Protein AF-A0A813IGF1-F1 (afdb_monomer)

Secondary structure (DSSP, 8-state):
--------------------PPPHHHHHHHHH-SSSS----HHHHHHHHHHHHHHHHHTT--HHHHHHHHHHHHSTTTT---HHHHHHHHHHHHHTT--HHHHHHHHHHHHS-HHHH------HHHHHHHHHHHHHTT--HHHHHHHHHHHHSTT----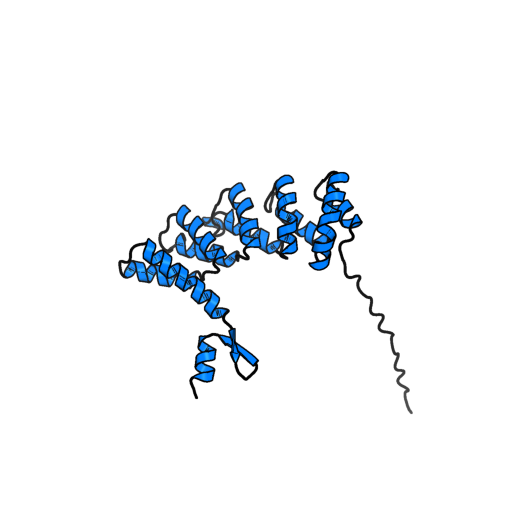-HHHHHHHHHHHHHTT--HHHHHHHHHHHHHTT--HHHHHHHHHHHHHHHHHHTT-EEE-TTS-EEEHHHHHHHHH--

Organism: Polarella glacialis (NCBI:txid89957)

Radius of gyration: 24.99 Å; Cα contacts (8 Å, |Δi|>4): 302; chains: 1; bounding box: 53×78×65 Å

Nearest PDB structures (foldseek):
  8flt-assembly1_R  TM=1.980E-01  e=3.905E+00  Homo sapiens
  8fls-assembly1_R  TM=1.661E-01  e=2.541E+00  Homo sapiens
  9jr2-assembly1_R  TM=1.705E-01  e=6.002E+00  Homo sapiens

Sequence (237 aa):
MARIVRLFLAPFLFCFSAWGFVQPRELEDWLASSDRGLAMSREEARSVASVQWSTLTQCGITIQTLQALKDVMYDHTGMDLGMSDLRQKLFPVAEQHISPGKLTQLYQALSSSYTFSGGLGLAKAEAQSMTTDLALRRAEPDQLKALYQVMYGWNGLGFTQKDAQQTSIEQAVAGSNATQFYITYSAAVAAGAPSQYALTQSSIAAVKANLGGLERRYAKNAQPYTSTEFKQYYGDQ

pLDDT: mean 87.68, std 16.64, range [34.66, 98.31]

Structure (mmCIF, N/CA/C/O backbone):
data_AF-A0A813IGF1-F1
#
_entry.id   AF-A0A813IGF1-F1
#
loop_
_atom_site.group_PDB
_atom_site.id
_atom_site.type_symbol
_atom_site.label_atom_id
_atom_site.label_alt_id
_atom_site.label_comp_id
_atom_site.label_asym_id
_atom_site.label_entity_id
_atom_site.label_seq_id
_atom_site.pdbx_PDB_ins_code
_atom_site.Cartn_x
_atom_site.Cartn_y
_atom_site.Cartn_z
_atom_site.occupancy
_atom_site.B_iso_or_equiv
_atom_site.auth_seq_id
_atom_site.auth_comp_id
_atom_site.auth_asym_id
_atom_site.auth_atom_id
_atom_site.pdbx_PDB_model_num
ATOM 1 N N . MET A 1 1 ? 27.461 -67.269 -7.977 1.00 40.78 1 MET A N 1
ATOM 2 C CA . MET A 1 1 ? 28.305 -66.579 -8.979 1.00 40.78 1 MET A CA 1
ATOM 3 C C . MET A 1 1 ? 28.068 -65.084 -8.865 1.00 40.78 1 MET A C 1
ATOM 5 O O . MET A 1 1 ? 26.932 -64.646 -8.987 1.00 40.78 1 MET A O 1
ATOM 9 N N . ALA A 1 2 ? 29.121 -64.345 -8.522 1.00 36.44 2 ALA A N 1
ATOM 10 C CA . ALA A 1 2 ? 29.089 -62.935 -8.152 1.00 36.44 2 ALA A CA 1
ATOM 11 C C . ALA A 1 2 ? 28.663 -62.027 -9.319 1.00 36.44 2 ALA A C 1
ATOM 13 O O . ALA A 1 2 ? 29.218 -62.120 -10.412 1.00 36.44 2 ALA A O 1
ATOM 14 N N . ARG A 1 3 ? 27.703 -61.123 -9.076 1.00 36.12 3 ARG A N 1
ATOM 15 C CA . ARG A 1 3 ? 27.410 -59.995 -9.968 1.00 36.12 3 ARG A CA 1
ATOM 16 C C . ARG A 1 3 ? 28.076 -58.742 -9.411 1.00 36.12 3 ARG A C 1
ATOM 18 O O . ARG A 1 3 ? 27.738 -58.269 -8.333 1.00 36.12 3 ARG A O 1
ATOM 25 N N . ILE A 1 4 ? 29.042 -58.249 -10.175 1.00 37.69 4 ILE A N 1
ATOM 26 C CA . ILE A 1 4 ? 29.759 -56.991 -9.979 1.00 37.69 4 ILE A CA 1
ATOM 27 C C . ILE A 1 4 ? 28.763 -55.838 -10.153 1.00 37.69 4 ILE A C 1
ATOM 29 O O . ILE A 1 4 ? 28.234 -55.633 -11.245 1.00 37.69 4 ILE A O 1
ATOM 33 N N . VAL A 1 5 ? 28.509 -55.086 -9.083 1.00 38.41 5 VAL A N 1
ATOM 34 C CA . VAL A 1 5 ? 27.797 -53.805 -9.142 1.00 38.41 5 VAL A CA 1
ATOM 35 C C . VAL A 1 5 ? 28.812 -52.742 -9.559 1.00 38.41 5 VAL A C 1
ATOM 37 O O . VAL A 1 5 ? 29.713 -52.400 -8.798 1.00 38.41 5 VAL A O 1
ATOM 40 N N . ARG A 1 6 ? 28.700 -52.240 -10.793 1.00 40.28 6 ARG A N 1
ATOM 41 C CA . ARG A 1 6 ? 29.446 -51.060 -11.247 1.00 40.28 6 ARG A CA 1
ATOM 42 C C . ARG A 1 6 ? 28.766 -49.813 -10.680 1.00 40.28 6 ARG A C 1
ATOM 44 O O . ARG A 1 6 ? 27.720 -49.409 -11.179 1.00 40.28 6 ARG A O 1
ATOM 51 N N . LEU A 1 7 ? 29.364 -49.213 -9.651 1.00 39.16 7 LEU A N 1
ATOM 52 C CA . LEU A 1 7 ? 29.077 -47.833 -9.263 1.00 39.16 7 LEU A CA 1
ATOM 53 C C . LEU A 1 7 ? 29.546 -46.910 -10.395 1.00 39.16 7 LEU A C 1
ATOM 55 O O . LEU A 1 7 ? 30.742 -46.685 -10.570 1.00 39.16 7 LEU A O 1
ATOM 59 N N . PHE A 1 8 ? 28.603 -46.381 -11.168 1.00 38.97 8 PHE A N 1
ATOM 60 C CA . PHE A 1 8 ? 28.844 -45.196 -11.980 1.00 38.97 8 PHE A CA 1
ATOM 61 C C . PHE A 1 8 ? 28.794 -43.977 -11.054 1.00 38.97 8 PHE A C 1
ATOM 63 O O . PHE A 1 8 ? 27.718 -43.541 -10.649 1.00 38.97 8 PHE A O 1
ATOM 70 N N . LEU A 1 9 ? 29.965 -43.436 -10.708 1.00 36.22 9 LEU A N 1
ATOM 71 C CA . LEU A 1 9 ? 30.076 -42.053 -10.254 1.00 36.22 9 LEU A CA 1
ATOM 72 C C . LEU A 1 9 ? 29.730 -41.156 -11.449 1.00 36.22 9 LEU A C 1
ATOM 74 O O . LEU A 1 9 ? 30.557 -40.935 -12.333 1.00 36.22 9 LEU A O 1
ATOM 78 N N . ALA A 1 10 ? 28.493 -40.670 -11.496 1.00 39.53 10 ALA A N 1
ATOM 79 C CA . ALA A 1 10 ? 28.146 -39.538 -12.338 1.00 39.53 10 ALA A CA 1
ATOM 80 C C . ALA A 1 10 ? 28.808 -38.284 -11.739 1.00 39.53 10 ALA A C 1
ATOM 82 O O . ALA A 1 10 ? 28.642 -38.036 -10.540 1.00 39.53 10 ALA A O 1
ATOM 83 N N . PRO A 1 11 ? 29.553 -37.482 -12.518 1.00 45.19 11 PRO A N 1
ATOM 84 C CA . PRO A 1 11 ? 29.961 -36.175 -12.047 1.00 45.19 11 PRO A CA 1
ATOM 85 C C . PRO A 1 11 ? 28.690 -35.341 -11.888 1.00 45.19 11 PRO A C 1
ATOM 87 O O . PRO A 1 11 ? 27.974 -35.087 -12.857 1.00 45.19 11 PRO A O 1
ATOM 90 N N . PHE A 1 12 ? 28.404 -34.936 -10.650 1.00 39.94 12 PHE A N 1
ATOM 91 C CA . PHE A 1 12 ? 27.520 -33.816 -10.355 1.00 39.94 12 PHE A CA 1
ATOM 92 C C . PHE A 1 12 ? 28.128 -32.580 -11.030 1.00 39.94 12 PHE A C 1
ATOM 94 O O . PHE A 1 12 ? 28.901 -31.828 -10.441 1.00 39.94 12 PHE A O 1
ATOM 101 N N . LEU A 1 13 ? 27.805 -32.393 -12.309 1.00 39.22 13 LEU A N 1
ATOM 102 C CA . LEU A 1 13 ? 27.804 -31.088 -12.939 1.00 39.22 13 LEU A CA 1
ATOM 103 C C . LEU A 1 13 ? 26.743 -30.289 -12.187 1.00 39.22 13 LEU A C 1
ATOM 105 O O . LEU A 1 13 ? 25.563 -30.309 -12.525 1.00 39.22 13 LEU A O 1
ATOM 109 N N . PHE A 1 14 ? 27.173 -29.624 -11.116 1.00 35.88 14 PHE A N 1
ATOM 110 C CA . PHE A 1 14 ? 26.497 -28.435 -10.639 1.00 35.88 14 PHE A CA 1
ATOM 111 C C . PHE A 1 14 ? 26.479 -27.465 -11.821 1.00 35.88 14 PHE A C 1
ATOM 113 O O . PHE A 1 14 ? 27.434 -26.729 -12.066 1.00 35.88 14 PHE A O 1
ATOM 120 N N . CYS A 1 15 ? 25.392 -27.491 -12.588 1.00 34.66 15 CYS A N 1
ATOM 121 C CA . CYS A 1 15 ? 24.954 -26.315 -13.304 1.00 34.66 15 CYS A CA 1
ATOM 122 C C . CYS A 1 15 ? 24.762 -25.248 -12.229 1.00 34.66 15 CYS A C 1
ATOM 124 O O . CYS A 1 15 ? 23.737 -25.217 -11.550 1.00 34.66 15 CYS A O 1
ATOM 126 N N . PHE A 1 16 ? 25.774 -24.402 -12.041 1.00 37.16 16 PHE A N 1
ATOM 127 C CA . PHE A 1 16 ? 25.559 -23.055 -11.549 1.00 37.16 16 PHE A CA 1
ATOM 128 C C . PHE A 1 16 ? 24.542 -22.441 -12.509 1.00 37.16 16 PHE A C 1
ATOM 130 O O . PHE A 1 16 ? 24.894 -21.948 -13.579 1.00 37.16 16 PHE A O 1
ATOM 137 N N . SER A 1 17 ? 23.257 -22.554 -12.176 1.00 40.44 17 SER A N 1
ATOM 138 C CA . SER A 1 17 ? 22.237 -21.672 -12.712 1.00 40.44 17 SER A CA 1
ATOM 139 C C . SER A 1 17 ? 22.772 -20.269 -12.476 1.00 40.44 17 SER A C 1
ATOM 141 O O . SER A 1 17 ? 22.958 -19.889 -11.317 1.00 40.44 17 SER A O 1
ATOM 143 N N . ALA A 1 18 ? 23.117 -19.572 -13.559 1.00 44.25 18 ALA A N 1
ATOM 144 C CA . ALA A 1 18 ? 23.555 -18.192 -13.528 1.00 44.25 18 ALA A CA 1
ATOM 145 C C . ALA A 1 18 ? 22.640 -17.437 -12.563 1.00 44.25 18 ALA A C 1
ATOM 147 O O . ALA A 1 18 ? 21.434 -17.339 -12.794 1.00 44.25 18 ALA A O 1
ATOM 148 N N . TRP A 1 19 ? 23.188 -16.998 -11.432 1.00 49.88 19 TRP A N 1
ATOM 149 C CA . TRP A 1 19 ? 22.490 -16.060 -10.573 1.00 49.88 19 TRP A CA 1
ATOM 150 C C . TRP A 1 19 ? 22.214 -14.837 -11.449 1.00 49.88 19 TRP A C 1
ATOM 152 O O . TRP A 1 19 ? 23.149 -14.201 -11.934 1.00 49.88 19 TRP A O 1
ATOM 162 N N . GLY A 1 20 ? 20.937 -14.625 -11.774 1.00 56.38 20 GLY A N 1
ATOM 163 C CA . GLY A 1 20 ? 20.459 -13.641 -12.744 1.00 56.38 20 GLY A CA 1
ATOM 164 C C . GLY A 1 20 ? 20.590 -12.222 -12.210 1.00 56.38 20 GLY A C 1
ATOM 165 O O . GLY A 1 20 ? 19.592 -11.572 -11.925 1.00 56.38 20 GLY A O 1
ATOM 166 N N . PHE A 1 21 ? 21.822 -11.767 -12.020 1.00 66.75 21 PHE A N 1
ATOM 167 C CA . PHE A 1 21 ? 22.126 -10.397 -11.647 1.00 66.75 21 PHE A CA 1
ATOM 168 C C . PHE A 1 21 ? 21.887 -9.464 -12.831 1.00 66.75 21 PHE A C 1
ATOM 170 O O . PHE A 1 21 ? 22.245 -9.784 -13.964 1.00 66.75 21 PHE A O 1
ATOM 177 N N . VAL A 1 22 ? 21.316 -8.294 -12.553 1.00 80.19 22 VAL A N 1
ATOM 178 C CA . VAL A 1 22 ? 21.074 -7.257 -13.559 1.00 80.19 22 VAL A CA 1
ATOM 179 C C . VAL A 1 22 ? 22.405 -6.704 -14.053 1.00 80.19 22 VAL A C 1
ATOM 181 O O . VAL A 1 22 ? 23.154 -6.086 -13.295 1.00 80.19 22 VAL A O 1
ATOM 184 N N . GLN A 1 23 ? 22.702 -6.886 -15.340 1.00 87.06 23 GLN A N 1
ATOM 185 C CA . GLN A 1 23 ? 23.859 -6.231 -15.945 1.00 87.06 23 GLN A CA 1
ATOM 186 C C . GLN A 1 23 ? 23.536 -4.764 -16.278 1.00 87.06 23 GLN A C 1
ATOM 188 O O . GLN A 1 23 ? 22.429 -4.481 -16.738 1.00 87.06 23 GLN A O 1
ATOM 193 N N . PRO A 1 24 ? 24.488 -3.817 -16.146 1.00 89.94 24 PRO A N 1
ATOM 194 C CA . PRO A 1 24 ? 24.230 -2.399 -16.422 1.00 89.94 24 PRO A CA 1
ATOM 195 C C . PRO A 1 24 ? 23.670 -2.140 -17.826 1.00 89.94 24 PRO A C 1
ATOM 197 O O . PRO A 1 24 ? 22.754 -1.340 -17.997 1.00 89.94 24 PRO A O 1
ATOM 200 N N . ARG A 1 25 ? 24.190 -2.854 -18.833 1.00 93.50 25 ARG A N 1
ATOM 201 C CA . ARG A 1 25 ? 23.737 -2.727 -20.223 1.00 93.50 25 ARG A CA 1
ATOM 202 C C . ARG A 1 25 ? 22.348 -3.322 -20.439 1.00 93.50 25 ARG A C 1
ATOM 204 O O . ARG A 1 25 ? 21.543 -2.729 -21.142 1.00 93.50 25 ARG A O 1
ATOM 211 N N . GLU A 1 26 ? 22.067 -4.456 -19.805 1.00 94.44 26 GLU A N 1
ATOM 212 C CA . GLU A 1 26 ? 20.745 -5.086 -19.842 1.00 94.44 26 GLU A CA 1
ATOM 213 C C . GLU A 1 26 ? 19.687 -4.177 -19.199 1.00 94.44 26 GLU A C 1
ATOM 215 O O . GLU A 1 26 ? 18.593 -4.021 -19.737 1.00 94.44 26 GLU A O 1
ATOM 220 N N . LEU A 1 27 ? 20.039 -3.505 -18.097 1.00 96.31 27 LEU A N 1
ATOM 221 C CA . LEU A 1 27 ? 19.188 -2.503 -17.464 1.00 96.31 27 LEU A CA 1
ATOM 222 C C . LEU A 1 27 ? 18.971 -1.278 -18.357 1.00 96.31 27 LEU A C 1
ATOM 224 O O . LEU A 1 27 ? 17.832 -0.850 -18.500 1.00 96.31 27 LEU A O 1
ATOM 228 N N . GLU A 1 28 ? 20.019 -0.725 -18.980 1.00 97.56 28 GLU A N 1
ATOM 229 C CA . GLU A 1 28 ? 19.888 0.380 -19.950 1.00 97.56 28 GLU A CA 1
ATOM 230 C C . GLU A 1 28 ? 18.963 -0.011 -21.116 1.00 97.56 28 GLU A C 1
ATOM 232 O O . GLU A 1 28 ? 18.071 0.756 -21.485 1.00 97.56 28 GLU A O 1
ATOM 237 N N . ASP A 1 29 ? 19.151 -1.209 -21.680 1.00 97.25 29 ASP A N 1
ATOM 238 C CA . ASP A 1 29 ? 18.334 -1.732 -22.777 1.00 97.25 29 ASP A CA 1
ATOM 239 C C . ASP A 1 29 ? 16.870 -1.906 -22.369 1.00 97.25 29 ASP A C 1
ATOM 241 O O . ASP A 1 29 ? 15.972 -1.493 -23.110 1.00 97.25 29 ASP A O 1
ATOM 245 N N . TRP A 1 30 ? 16.620 -2.454 -21.177 1.00 97.50 30 TRP A N 1
ATOM 246 C CA . TRP A 1 30 ? 15.271 -2.558 -20.641 1.00 97.50 30 TRP A CA 1
ATOM 247 C C . TRP A 1 30 ? 14.668 -1.176 -20.380 1.00 97.50 30 TRP A C 1
ATOM 249 O O . TRP A 1 30 ? 13.565 -0.920 -20.830 1.00 97.50 30 TRP A O 1
ATOM 259 N N . LEU A 1 31 ? 15.369 -0.237 -19.742 1.00 98.00 31 LEU A N 1
ATOM 260 C CA . LEU A 1 31 ? 14.832 1.100 -19.444 1.00 98.00 31 LEU A CA 1
ATOM 261 C C . LEU A 1 31 ? 14.448 1.891 -20.703 1.00 98.00 31 LEU A C 1
ATOM 263 O O . LEU A 1 31 ? 13.433 2.595 -20.702 1.00 98.00 31 LEU A O 1
ATOM 267 N N . ALA A 1 32 ? 15.230 1.754 -21.775 1.00 97.56 32 ALA A N 1
ATOM 268 C CA . ALA A 1 32 ? 14.998 2.438 -23.045 1.00 97.56 32 ALA A CA 1
ATOM 269 C C . ALA A 1 32 ? 13.911 1.792 -23.922 1.00 97.56 32 ALA A C 1
ATOM 271 O O . ALA A 1 32 ? 13.426 2.419 -24.864 1.00 97.56 32 ALA A O 1
ATOM 272 N N . SER A 1 33 ? 13.532 0.540 -23.653 1.00 96.38 33 SER A N 1
ATOM 273 C CA . SER A 1 33 ? 12.506 -0.165 -24.428 1.00 96.38 33 SER A CA 1
ATOM 274 C C . SER A 1 33 ? 11.137 0.511 -24.266 1.00 96.38 33 SER A C 1
ATOM 276 O O . SER A 1 33 ? 10.707 0.839 -23.158 1.00 96.38 33 SER A O 1
ATOM 278 N N . SER A 1 34 ? 10.444 0.735 -25.385 1.00 89.31 34 SER A N 1
ATOM 279 C CA . SER A 1 34 ? 9.117 1.362 -25.414 1.00 89.31 34 SER A CA 1
ATOM 280 C C . SER A 1 34 ? 7.978 0.382 -25.130 1.00 89.31 34 SER A C 1
ATOM 282 O O . SER A 1 34 ? 6.930 0.788 -24.639 1.00 89.31 34 SER A O 1
ATOM 284 N N . ASP A 1 35 ? 8.182 -0.899 -25.427 1.00 85.69 35 ASP A N 1
ATOM 285 C CA . ASP A 1 35 ? 7.207 -1.975 -25.273 1.00 85.69 35 ASP A CA 1
ATOM 286 C C . ASP A 1 35 ? 7.297 -2.628 -23.885 1.00 85.69 35 ASP A C 1
ATOM 288 O O . ASP A 1 35 ? 6.326 -2.678 -23.128 1.00 85.69 35 ASP A O 1
ATOM 292 N N . ARG A 1 36 ? 8.490 -3.084 -23.504 1.00 87.94 36 ARG A N 1
ATOM 293 C CA . ARG A 1 36 ? 8.739 -3.820 -22.255 1.00 87.94 36 ARG A CA 1
ATOM 294 C C . ARG A 1 36 ? 9.257 -2.914 -21.148 1.00 87.94 36 ARG A C 1
ATOM 296 O O . ARG A 1 36 ? 8.883 -3.083 -19.995 1.00 87.94 36 ARG A O 1
ATOM 303 N N . GLY A 1 37 ? 9.999 -1.884 -21.521 1.00 93.12 37 GLY A N 1
ATOM 304 C CA . GLY A 1 37 ? 10.692 -0.968 -20.632 1.00 93.12 37 GLY A CA 1
ATOM 305 C C . GLY A 1 37 ? 9.911 0.211 -20.082 1.00 93.12 37 GLY A C 1
ATOM 306 O O . GLY A 1 37 ? 8.681 0.227 -20.046 1.00 93.12 37 GLY A O 1
ATOM 307 N N . LEU A 1 38 ? 10.659 1.237 -19.682 1.00 96.69 38 LEU A N 1
ATOM 308 C CA . LEU A 1 38 ? 10.118 2.507 -19.199 1.00 96.69 38 LEU A CA 1
ATOM 309 C C . LEU A 1 38 ? 10.087 3.592 -20.278 1.00 96.69 38 LEU A C 1
ATOM 311 O O . LEU A 1 38 ? 9.810 4.747 -19.955 1.00 96.69 38 LEU A O 1
ATOM 315 N N . ALA A 1 39 ? 10.356 3.247 -21.543 1.00 95.88 39 ALA A N 1
ATOM 316 C CA . ALA A 1 39 ? 10.364 4.160 -22.685 1.00 95.88 39 ALA A CA 1
ATOM 317 C C . ALA A 1 39 ? 11.235 5.415 -22.466 1.00 95.88 39 ALA A C 1
ATOM 319 O O . ALA A 1 39 ? 10.869 6.517 -22.884 1.00 95.88 39 ALA A O 1
ATOM 320 N N . MET A 1 40 ? 12.338 5.287 -21.722 1.00 97.38 40 MET A N 1
ATOM 321 C CA . MET A 1 40 ? 13.280 6.387 -21.499 1.00 97.38 40 MET A CA 1
ATOM 322 C C . MET A 1 40 ? 14.087 6.663 -22.770 1.00 97.38 40 MET A C 1
ATOM 324 O O . MET A 1 40 ? 14.321 5.758 -23.575 1.00 97.38 40 MET A O 1
ATOM 328 N N . SER A 1 41 ? 14.570 7.896 -22.946 1.00 97.56 41 SER A N 1
ATOM 329 C CA . SER A 1 41 ? 15.609 8.123 -23.954 1.00 97.56 41 SER A CA 1
ATOM 330 C C . SER A 1 41 ? 16.854 7.296 -23.610 1.00 97.56 41 SER A C 1
ATOM 332 O O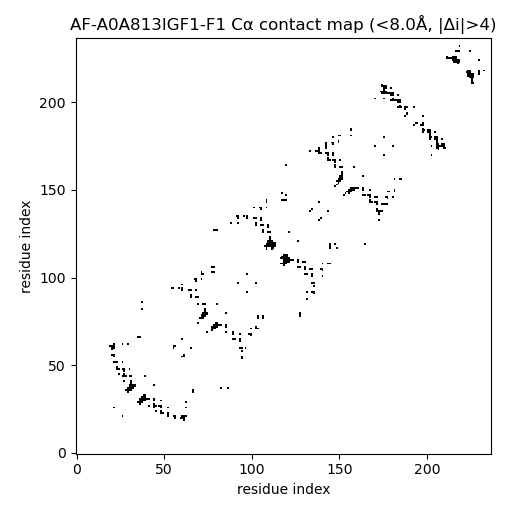 . SER A 1 41 ? 17.098 6.965 -22.450 1.00 97.56 41 SER A O 1
ATOM 334 N N . ARG A 1 42 ? 17.674 6.953 -24.608 1.00 96.94 42 ARG A N 1
ATOM 335 C CA . ARG A 1 42 ? 18.897 6.161 -24.376 1.00 96.94 42 ARG A CA 1
ATOM 336 C C . ARG A 1 42 ? 19.872 6.842 -23.415 1.00 96.94 42 ARG A C 1
ATOM 338 O O . ARG A 1 42 ? 20.546 6.163 -22.648 1.00 96.94 42 ARG A O 1
ATOM 345 N N . GLU A 1 43 ? 19.925 8.168 -23.443 1.00 97.38 43 GLU A N 1
ATOM 346 C CA . GLU A 1 43 ? 20.753 8.957 -22.535 1.00 97.38 43 GLU A CA 1
ATOM 347 C C . GLU A 1 43 ? 20.250 8.872 -21.086 1.00 97.38 43 GLU A C 1
ATOM 349 O O . GLU A 1 43 ? 21.018 8.524 -20.188 1.00 97.38 43 GLU A O 1
ATOM 354 N N . GLU A 1 44 ? 18.951 9.092 -20.861 1.00 96.88 44 GLU A N 1
ATOM 355 C CA . GLU A 1 44 ? 18.334 8.944 -19.537 1.00 96.88 44 GLU A CA 1
ATOM 356 C C . GLU A 1 44 ? 18.450 7.508 -19.018 1.00 96.88 44 GLU A C 1
ATOM 358 O O . GLU A 1 44 ? 18.834 7.298 -17.870 1.00 96.88 44 GLU A O 1
ATOM 363 N N . ALA A 1 45 ? 18.171 6.517 -19.870 1.00 97.69 45 ALA A N 1
ATOM 364 C CA . ALA A 1 45 ? 18.261 5.102 -19.531 1.00 97.69 45 ALA A CA 1
ATOM 365 C C . ALA A 1 45 ? 19.670 4.724 -19.066 1.00 97.69 45 ALA A C 1
ATOM 367 O O . ALA A 1 45 ? 19.816 4.051 -18.047 1.00 97.69 45 ALA A O 1
ATOM 368 N N . ARG A 1 46 ? 20.711 5.198 -19.764 1.00 97.88 46 ARG A N 1
ATOM 369 C CA . ARG A 1 46 ? 22.106 4.990 -19.361 1.00 97.88 46 ARG A CA 1
ATOM 370 C C . ARG A 1 46 ? 22.412 5.643 -18.020 1.00 97.88 46 ARG A C 1
ATOM 372 O O . ARG A 1 46 ? 23.038 5.016 -17.169 1.00 97.88 46 ARG A O 1
ATOM 379 N N . SER A 1 47 ? 21.974 6.888 -17.833 1.00 97.06 47 SER A N 1
ATOM 380 C CA . SER A 1 47 ? 22.178 7.628 -16.585 1.00 97.06 47 SER A CA 1
ATOM 381 C C . SER A 1 47 ? 21.546 6.885 -15.404 1.00 97.06 47 SER A C 1
ATOM 383 O O . SER A 1 47 ? 22.237 6.539 -14.445 1.00 97.06 47 SER A O 1
ATOM 385 N N . VAL A 1 48 ? 20.269 6.512 -15.521 1.00 96.50 48 VAL A N 1
ATOM 386 C CA . VAL A 1 48 ? 19.545 5.751 -14.495 1.00 96.50 48 VAL A CA 1
ATOM 387 C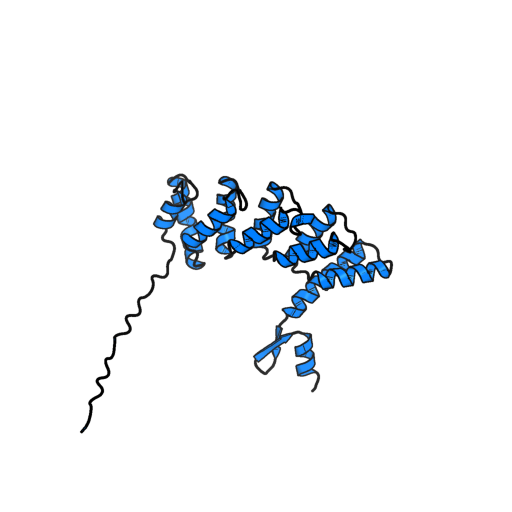 C . VAL A 1 48 ? 20.187 4.385 -14.261 1.00 96.50 48 VAL A C 1
ATOM 389 O O . VAL A 1 48 ? 20.410 4.016 -13.109 1.00 96.50 48 VAL A O 1
ATOM 392 N N . ALA A 1 49 ? 20.544 3.651 -15.320 1.00 96.94 49 ALA A N 1
ATOM 393 C CA . ALA A 1 49 ? 21.198 2.353 -15.190 1.00 96.94 49 ALA A CA 1
ATOM 394 C C . ALA A 1 49 ? 22.526 2.460 -14.432 1.00 96.94 49 ALA A C 1
ATOM 396 O O . ALA A 1 49 ? 22.778 1.651 -13.544 1.00 96.94 49 ALA A O 1
ATOM 397 N N . SER A 1 50 ? 23.342 3.481 -14.719 1.00 94.88 50 SER A N 1
ATOM 398 C CA . SER A 1 50 ? 24.636 3.687 -14.055 1.00 94.88 50 SER A CA 1
ATOM 399 C C . SER A 1 50 ? 24.517 3.932 -12.546 1.00 94.88 50 SER A C 1
ATOM 401 O O . SER A 1 50 ? 25.418 3.552 -11.798 1.00 94.88 50 SER A O 1
ATOM 403 N N . VAL A 1 51 ? 23.390 4.497 -12.101 1.00 94.12 51 VAL A N 1
ATOM 404 C CA . VAL A 1 51 ? 23.090 4.752 -10.686 1.00 94.12 51 VAL A CA 1
ATOM 405 C C . VAL A 1 51 ? 22.453 3.530 -10.020 1.00 94.12 51 VAL A C 1
ATOM 407 O O . VAL A 1 51 ? 22.859 3.146 -8.927 1.00 94.12 51 VAL A O 1
ATOM 410 N N . GLN A 1 52 ? 21.468 2.904 -10.667 1.00 94.31 52 GLN A N 1
ATOM 411 C CA . GLN A 1 52 ? 20.595 1.917 -10.021 1.00 94.31 52 GLN A CA 1
ATOM 412 C C . GLN A 1 52 ? 21.128 0.481 -10.055 1.00 94.31 52 GLN A C 1
ATOM 414 O O . GLN A 1 52 ? 20.787 -0.319 -9.184 1.00 94.31 52 GLN A O 1
ATOM 419 N N . TRP A 1 53 ? 21.972 0.124 -11.032 1.00 94.06 53 TRP A N 1
ATOM 420 C CA . TRP A 1 53 ? 22.352 -1.278 -11.261 1.00 94.06 53 TRP A CA 1
ATOM 421 C C . TRP A 1 53 ? 22.962 -1.959 -10.025 1.00 94.06 53 TRP A C 1
ATOM 423 O O . TRP A 1 53 ? 22.666 -3.124 -9.757 1.00 94.06 53 TRP A O 1
ATOM 433 N N . SER A 1 54 ? 23.796 -1.240 -9.265 1.00 93.12 54 SER A N 1
ATOM 434 C CA . SER A 1 54 ? 24.513 -1.798 -8.113 1.00 93.12 54 SER A CA 1
ATOM 435 C C . SER A 1 54 ? 23.544 -2.136 -6.982 1.00 93.12 54 SER A C 1
ATOM 437 O O . SER A 1 54 ? 23.575 -3.251 -6.463 1.00 93.12 54 SER A O 1
ATOM 439 N N . THR A 1 55 ? 22.625 -1.220 -6.663 1.00 93.56 55 THR A N 1
ATOM 440 C CA . THR A 1 55 ? 21.578 -1.435 -5.655 1.00 93.56 55 THR A CA 1
ATOM 441 C C . THR A 1 55 ? 20.691 -2.612 -6.042 1.00 93.56 55 THR A C 1
ATOM 443 O O . THR A 1 55 ? 20.510 -3.530 -5.249 1.00 93.56 55 THR A O 1
ATOM 446 N N . LEU A 1 56 ? 20.212 -2.650 -7.289 1.00 93.62 56 LEU A N 1
ATOM 447 C CA . LEU A 1 56 ? 19.364 -3.742 -7.776 1.00 93.62 56 LEU A CA 1
ATOM 448 C C . LEU A 1 56 ? 20.078 -5.094 -7.699 1.00 93.62 56 LEU A C 1
ATOM 450 O O . LEU A 1 56 ? 19.482 -6.080 -7.273 1.00 93.62 56 LEU A O 1
ATOM 454 N N . THR A 1 57 ? 21.369 -5.129 -8.034 1.00 91.12 57 THR A N 1
ATOM 455 C CA . THR A 1 57 ? 22.204 -6.333 -7.931 1.00 91.12 57 THR A CA 1
ATOM 456 C C . THR A 1 57 ? 22.350 -6.797 -6.481 1.00 91.12 57 THR A C 1
ATOM 458 O O . THR A 1 57 ? 22.180 -7.982 -6.203 1.00 91.12 57 THR A O 1
ATOM 461 N N . GLN A 1 58 ? 22.627 -5.881 -5.548 1.00 90.69 58 GLN A N 1
ATOM 462 C CA . GLN A 1 58 ? 22.773 -6.193 -4.119 1.00 90.69 58 GLN A CA 1
ATOM 463 C C . GLN A 1 58 ? 21.459 -6.659 -3.488 1.00 90.69 58 GLN A C 1
ATOM 465 O O . GLN A 1 58 ? 21.460 -7.563 -2.655 1.00 90.69 58 GLN A O 1
ATOM 470 N N . CYS A 1 59 ? 20.340 -6.085 -3.925 1.00 89.25 59 CYS A N 1
ATOM 471 C CA . CYS A 1 59 ? 19.004 -6.520 -3.546 1.00 89.25 59 CYS A CA 1
ATOM 472 C C . CYS A 1 59 ? 18.562 -7.787 -4.300 1.00 89.25 59 CYS A C 1
ATOM 474 O O . CYS A 1 59 ? 17.488 -8.296 -4.035 1.00 89.25 59 CYS A O 1
ATOM 476 N N . GLY A 1 60 ? 19.332 -8.329 -5.250 1.00 92.38 60 GLY A N 1
ATOM 477 C CA . GLY A 1 60 ? 18.912 -9.504 -6.026 1.00 92.38 60 GLY A CA 1
ATOM 478 C C . GLY A 1 60 ? 17.656 -9.267 -6.878 1.00 92.38 60 GLY A C 1
ATOM 479 O O . GLY A 1 60 ? 16.908 -10.203 -7.163 1.00 92.38 60 GLY A O 1
ATOM 480 N N . ILE A 1 61 ? 17.400 -8.018 -7.270 1.00 93.94 61 ILE A N 1
ATOM 481 C CA . ILE A 1 61 ? 16.318 -7.651 -8.184 1.00 93.94 61 ILE A CA 1
ATOM 482 C C . ILE A 1 61 ? 16.749 -7.980 -9.609 1.00 93.94 61 ILE A C 1
ATOM 484 O O . ILE A 1 61 ? 17.857 -7.642 -10.013 1.00 93.94 61 ILE A O 1
ATOM 488 N N . THR A 1 62 ? 15.861 -8.614 -10.376 1.00 93.88 62 THR A N 1
ATOM 489 C CA . THR A 1 62 ? 16.086 -8.982 -11.780 1.00 93.88 62 THR A CA 1
ATOM 490 C C . THR A 1 62 ? 15.261 -8.107 -12.726 1.00 93.88 62 THR A C 1
ATOM 492 O O . THR A 1 62 ? 14.288 -7.470 -12.311 1.00 93.88 62 THR A O 1
ATOM 495 N N . ILE A 1 63 ? 15.587 -8.117 -14.024 1.00 95.00 63 ILE A N 1
ATOM 496 C CA . ILE A 1 63 ? 14.752 -7.467 -15.050 1.00 95.00 63 ILE A CA 1
ATOM 497 C C . ILE A 1 63 ? 13.331 -8.047 -15.053 1.00 95.00 63 ILE A C 1
ATOM 499 O O . ILE A 1 63 ? 12.368 -7.307 -15.229 1.00 95.00 63 ILE A O 1
ATOM 503 N N . GLN A 1 64 ? 13.172 -9.349 -14.796 1.00 94.69 64 GLN A N 1
ATOM 504 C CA . GLN A 1 64 ? 11.851 -9.976 -14.701 1.00 94.69 64 GLN A CA 1
ATOM 505 C C . GLN A 1 64 ? 11.050 -9.439 -13.506 1.00 94.69 64 GLN A C 1
ATOM 507 O O . GLN A 1 64 ? 9.851 -9.208 -13.641 1.00 94.69 64 GLN A O 1
ATOM 512 N N . THR A 1 65 ? 11.697 -9.189 -12.362 1.00 94.81 65 THR A N 1
ATOM 513 C CA . THR A 1 65 ? 11.046 -8.553 -11.206 1.00 94.81 65 THR A CA 1
ATOM 514 C C . THR A 1 65 ? 10.591 -7.134 -11.542 1.00 94.81 65 THR A C 1
ATOM 516 O O . THR A 1 65 ? 9.452 -6.772 -11.247 1.00 94.81 65 THR A O 1
ATOM 519 N N . LEU A 1 66 ? 11.447 -6.342 -12.201 1.00 96.31 66 LEU A N 1
ATOM 520 C CA . LEU A 1 66 ? 11.093 -4.990 -12.649 1.00 96.31 66 LEU A CA 1
ATOM 521 C C . LEU A 1 66 ? 9.936 -5.009 -13.652 1.00 96.31 66 LEU A C 1
ATOM 523 O O . LEU A 1 66 ? 9.021 -4.199 -13.533 1.00 96.31 66 LEU A O 1
ATOM 527 N N . GLN A 1 67 ? 9.941 -5.957 -14.591 1.00 96.56 67 GLN A N 1
ATOM 528 C CA . GLN A 1 67 ? 8.859 -6.137 -15.555 1.00 96.56 67 GLN A CA 1
ATOM 529 C C . GLN A 1 67 ? 7.536 -6.470 -14.862 1.00 96.56 67 GLN A C 1
ATOM 531 O O . GLN A 1 67 ? 6.545 -5.795 -15.101 1.00 96.56 67 GLN A O 1
ATOM 536 N N . ALA A 1 68 ? 7.521 -7.453 -13.959 1.00 96.06 68 ALA A N 1
ATOM 537 C CA . ALA A 1 68 ? 6.295 -7.864 -13.276 1.00 96.06 68 ALA A CA 1
ATOM 538 C C . ALA A 1 68 ? 5.695 -6.734 -12.419 1.00 96.06 68 ALA A C 1
ATOM 540 O O . ALA A 1 68 ? 4.475 -6.597 -12.322 1.00 96.06 68 ALA A O 1
ATOM 541 N N . LEU A 1 69 ? 6.546 -5.907 -11.805 1.00 96.88 69 LEU A N 1
ATOM 542 C CA . LEU A 1 69 ? 6.109 -4.709 -11.090 1.00 96.88 69 LEU A CA 1
ATOM 543 C C . LEU A 1 69 ? 5.579 -3.637 -12.042 1.00 96.88 69 LEU A C 1
ATOM 545 O O . LEU A 1 69 ? 4.512 -3.079 -11.788 1.00 96.88 69 LEU A O 1
ATOM 549 N N . LYS A 1 70 ? 6.290 -3.378 -13.146 1.00 96.81 70 LYS A N 1
ATOM 550 C CA . LYS A 1 70 ? 5.854 -2.448 -14.190 1.00 96.81 70 LYS A CA 1
ATOM 551 C C . LYS A 1 70 ? 4.468 -2.827 -14.704 1.00 96.81 70 LYS A C 1
ATOM 553 O O . LYS A 1 70 ? 3.614 -1.953 -14.784 1.00 96.81 70 LYS A O 1
ATOM 558 N N . ASP A 1 71 ? 4.246 -4.103 -15.001 1.00 95.88 71 ASP A N 1
ATOM 559 C CA . ASP A 1 71 ? 2.981 -4.594 -15.543 1.00 95.88 71 ASP A CA 1
ATOM 560 C C . ASP A 1 71 ? 1.825 -4.271 -14.586 1.00 95.88 71 ASP A C 1
ATOM 562 O O . ASP A 1 71 ? 0.866 -3.628 -14.988 1.00 95.88 71 ASP A O 1
ATOM 566 N N . VAL A 1 72 ? 1.943 -4.569 -13.288 1.00 96.56 72 VAL A N 1
ATOM 567 C CA . VAL A 1 72 ? 0.890 -4.219 -12.311 1.00 96.56 72 VAL A CA 1
ATOM 568 C C . VAL A 1 72 ? 0.706 -2.707 -12.151 1.00 96.56 72 VAL A C 1
ATOM 570 O O . VAL A 1 72 ? -0.416 -2.223 -11.995 1.00 96.56 72 VAL A O 1
ATOM 573 N N . MET A 1 73 ? 1.799 -1.949 -12.153 1.00 97.25 73 MET A N 1
ATOM 574 C CA . MET A 1 73 ? 1.760 -0.510 -11.904 1.00 97.25 73 MET A CA 1
ATOM 575 C C . MET A 1 73 ? 1.242 0.291 -13.109 1.00 97.25 73 MET A C 1
ATOM 577 O O . MET A 1 73 ? 0.650 1.350 -12.916 1.00 97.25 73 MET A O 1
ATOM 581 N N . TYR A 1 74 ? 1.462 -0.190 -14.332 1.00 96.19 74 TYR A N 1
ATOM 582 C CA . TYR A 1 74 ? 1.132 0.509 -15.577 1.00 96.19 74 TYR A CA 1
ATOM 583 C C . TYR A 1 74 ? -0.148 -0.001 -16.250 1.00 96.19 74 TYR A C 1
ATOM 585 O O . TYR A 1 74 ? -0.799 0.763 -16.955 1.00 96.19 74 TYR A O 1
ATOM 593 N N . ASP A 1 75 ? -0.520 -1.268 -16.055 1.00 92.44 75 ASP A N 1
ATOM 594 C CA . ASP A 1 75 ? -1.688 -1.860 -16.710 1.00 92.44 75 ASP A CA 1
ATOM 595 C C . ASP A 1 75 ? -2.999 -1.172 -16.286 1.00 92.44 75 ASP A C 1
ATOM 597 O O . ASP A 1 75 ? -3.200 -0.849 -15.111 1.00 92.44 75 ASP A O 1
ATOM 601 N N . HIS A 1 76 ? -3.910 -0.981 -17.248 1.00 86.31 76 HIS A N 1
ATOM 602 C CA . HIS A 1 76 ? -5.205 -0.318 -17.048 1.00 86.31 76 HIS A CA 1
ATOM 603 C C . HIS A 1 76 ? -6.147 -1.065 -16.090 1.00 86.31 76 HIS A C 1
ATOM 605 O O . HIS A 1 76 ? -7.052 -0.463 -15.514 1.00 86.31 76 HIS A O 1
ATOM 611 N N . THR A 1 77 ? -5.960 -2.375 -15.935 1.00 82.88 77 THR A N 1
ATOM 612 C CA . THR A 1 77 ? -6.666 -3.224 -14.964 1.00 82.88 77 THR A CA 1
ATOM 613 C C . THR A 1 77 ? -5.927 -3.321 -13.626 1.00 82.88 77 THR A C 1
ATOM 615 O O . THR A 1 77 ? -6.508 -3.762 -12.632 1.00 82.88 77 THR A O 1
ATOM 618 N N . GLY A 1 78 ? -4.659 -2.900 -13.601 1.00 87.06 78 GLY A N 1
ATOM 619 C CA . GLY A 1 78 ? -3.838 -2.730 -12.411 1.00 87.06 78 GLY A CA 1
ATOM 620 C C . GLY A 1 78 ? -3.990 -1.329 -11.824 1.00 87.06 78 GLY A C 1
ATOM 621 O O . GLY A 1 78 ? -5.098 -0.836 -11.619 1.00 87.06 78 GLY A O 1
ATOM 622 N N . MET A 1 79 ? -2.863 -0.685 -11.520 1.00 94.94 79 MET A N 1
ATOM 623 C CA . MET A 1 79 ? -2.868 0.660 -10.939 1.00 94.94 79 MET A CA 1
ATOM 624 C C . MET A 1 79 ? -3.071 1.762 -11.980 1.00 94.94 79 MET A C 1
ATOM 626 O O . MET A 1 79 ? -3.449 2.862 -11.587 1.00 94.94 79 MET A O 1
ATOM 630 N N . ASP A 1 80 ? -2.830 1.502 -13.268 1.00 95.50 80 ASP A N 1
ATOM 631 C CA . ASP A 1 80 ? -2.953 2.472 -14.366 1.00 95.50 80 ASP A CA 1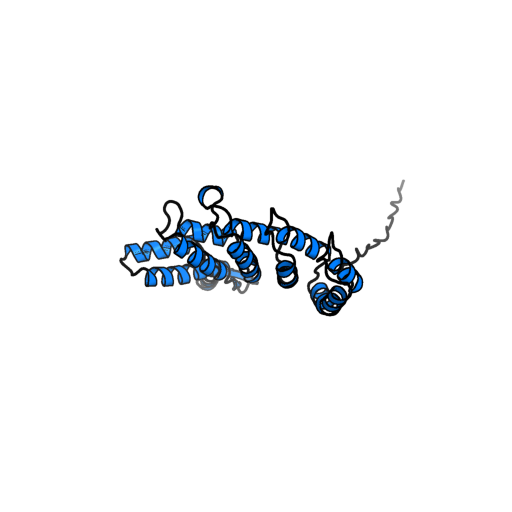
ATOM 632 C C . ASP A 1 80 ? -2.195 3.793 -14.116 1.00 95.50 80 ASP A C 1
ATOM 634 O O . ASP A 1 80 ? -2.744 4.895 -14.244 1.00 95.50 80 ASP A O 1
ATOM 638 N N . LEU A 1 81 ? -0.946 3.693 -13.644 1.00 96.44 81 LEU A N 1
ATOM 639 C CA . LEU A 1 81 ? -0.085 4.858 -13.445 1.00 96.44 81 LEU A CA 1
ATOM 640 C C . LEU A 1 81 ? 0.363 5.442 -14.785 1.00 96.44 81 LEU A C 1
ATOM 642 O O . LEU A 1 81 ? 0.710 4.726 -15.722 1.00 96.44 81 LEU A O 1
ATOM 646 N N . GLY A 1 82 ? 0.491 6.767 -14.834 1.00 95.19 82 GLY A N 1
ATOM 647 C CA . GLY A 1 82 ? 1.223 7.412 -15.916 1.00 95.19 82 GLY A CA 1
ATOM 648 C C . GLY A 1 82 ? 2.698 6.992 -15.910 1.00 95.19 82 GLY A C 1
ATOM 649 O O . GLY A 1 82 ? 3.295 6.771 -14.856 1.00 95.19 82 GLY A O 1
ATOM 650 N N . MET A 1 83 ? 3.322 6.946 -17.091 1.00 94.69 83 MET A N 1
ATOM 651 C CA . MET A 1 83 ? 4.735 6.562 -17.236 1.00 94.69 83 MET A CA 1
ATOM 652 C C . MET A 1 83 ? 5.677 7.432 -16.382 1.00 94.69 83 MET A C 1
ATOM 654 O O . MET A 1 83 ? 6.680 6.942 -15.871 1.00 94.69 83 MET A O 1
ATOM 658 N N . SER A 1 84 ? 5.344 8.713 -16.183 1.00 94.38 84 SER A N 1
ATOM 659 C CA . SER A 1 84 ? 6.098 9.609 -15.294 1.00 94.38 84 SER A CA 1
ATOM 660 C C . SER A 1 84 ? 6.112 9.105 -13.845 1.00 94.38 84 SER A C 1
ATOM 662 O O . SER A 1 84 ? 7.182 8.950 -13.259 1.00 94.38 84 SER A O 1
ATOM 664 N N . ASP A 1 85 ? 4.943 8.788 -13.283 1.00 95.31 85 ASP A N 1
ATOM 665 C CA . ASP A 1 85 ? 4.822 8.315 -11.898 1.00 95.31 85 ASP A CA 1
ATOM 666 C C . ASP A 1 85 ? 5.424 6.920 -11.728 1.00 95.31 85 ASP A C 1
ATOM 668 O O . ASP A 1 85 ? 6.088 6.636 -10.729 1.00 95.31 85 ASP A O 1
ATOM 672 N N . LEU A 1 86 ? 5.244 6.059 -12.733 1.00 96.19 86 LEU A N 1
ATOM 673 C CA . LEU A 1 86 ? 5.843 4.730 -12.777 1.00 96.19 86 LEU A CA 1
ATOM 674 C C . LEU A 1 86 ? 7.369 4.797 -12.641 1.00 96.19 86 LEU A C 1
ATOM 676 O O . LEU A 1 86 ? 7.939 4.107 -11.797 1.00 96.19 86 LEU A O 1
ATOM 680 N N . ARG A 1 87 ? 8.027 5.666 -13.421 1.00 96.00 87 ARG A N 1
ATOM 681 C CA . ARG A 1 87 ? 9.489 5.851 -13.382 1.00 96.00 87 ARG A CA 1
ATOM 682 C C . ARG A 1 87 ? 9.993 6.288 -12.005 1.00 96.00 87 ARG A C 1
ATOM 684 O O . ARG A 1 87 ? 11.083 5.887 -11.614 1.00 96.00 87 ARG A O 1
ATOM 691 N N . GLN A 1 88 ? 9.210 7.078 -11.271 1.00 95.00 88 GLN A N 1
ATOM 692 C CA . GLN A 1 88 ? 9.574 7.545 -9.929 1.00 95.00 88 GLN A CA 1
ATOM 693 C C . GLN A 1 88 ? 9.363 6.476 -8.849 1.00 95.00 88 GLN A C 1
ATOM 695 O O . GLN A 1 88 ? 10.105 6.429 -7.871 1.00 95.00 88 GLN A O 1
ATOM 700 N N . LYS A 1 89 ? 8.343 5.626 -9.005 1.00 95.94 89 LYS A N 1
ATOM 701 C CA . LYS A 1 89 ? 7.892 4.702 -7.953 1.00 95.94 89 LYS A CA 1
ATOM 702 C C . LYS A 1 89 ? 8.441 3.280 -8.092 1.00 95.94 89 LYS A C 1
ATOM 704 O O . LYS A 1 89 ? 8.507 2.578 -7.086 1.00 95.94 89 LYS A O 1
ATOM 709 N N . LEU A 1 90 ? 8.833 2.848 -9.294 1.00 97.19 90 LEU A N 1
ATOM 710 C CA . LEU A 1 90 ? 9.209 1.454 -9.558 1.00 97.19 90 LEU A CA 1
ATOM 711 C C . LEU A 1 90 ? 10.400 0.980 -8.713 1.00 97.19 90 LEU A C 1
ATOM 713 O O . LEU A 1 90 ? 10.308 -0.067 -8.076 1.00 97.19 90 LEU A O 1
ATOM 717 N N . PHE A 1 91 ? 11.509 1.726 -8.702 1.00 95.88 91 PHE A N 1
ATOM 718 C CA . PHE A 1 91 ? 12.727 1.286 -8.011 1.00 95.88 91 PHE A CA 1
ATOM 719 C C . PHE A 1 91 ? 12.560 1.203 -6.488 1.00 95.88 91 PHE A C 1
ATOM 721 O O . PHE A 1 91 ? 12.834 0.129 -5.956 1.00 95.88 91 PHE A O 1
ATOM 728 N N . PRO A 1 92 ? 12.001 2.216 -5.786 1.00 95.50 92 PRO A N 1
ATOM 729 C CA . PRO A 1 92 ? 11.726 2.091 -4.352 1.00 95.50 92 PRO A CA 1
ATOM 730 C C . PRO A 1 92 ? 10.872 0.867 -4.007 1.00 95.50 92 PRO A C 1
ATOM 732 O O . PRO A 1 92 ? 11.104 0.195 -3.004 1.00 95.50 92 PRO A O 1
ATOM 735 N N . VAL A 1 93 ? 9.884 0.553 -4.850 1.00 96.31 93 VAL A N 1
ATOM 736 C CA . VAL A 1 93 ? 9.022 -0.617 -4.664 1.00 96.31 93 VAL A CA 1
ATOM 737 C C . VAL A 1 93 ? 9.802 -1.922 -4.854 1.00 96.31 93 VAL A C 1
ATOM 739 O O . VAL A 1 93 ? 9.674 -2.846 -4.045 1.00 96.31 93 VAL A O 1
ATOM 742 N N . ALA A 1 94 ? 10.617 -1.990 -5.908 1.00 96.06 94 ALA A N 1
ATOM 743 C CA . ALA A 1 94 ? 11.427 -3.156 -6.232 1.00 96.06 94 ALA A CA 1
ATOM 744 C C . ALA A 1 94 ? 12.483 -3.438 -5.157 1.00 96.06 94 ALA A C 1
ATOM 746 O O . ALA A 1 94 ? 12.576 -4.567 -4.689 1.00 96.06 94 ALA A O 1
ATOM 747 N N . GLU A 1 95 ? 13.216 -2.420 -4.706 1.00 94.12 95 GLU A N 1
ATOM 748 C CA . GLU A 1 95 ? 14.248 -2.521 -3.662 1.00 94.12 95 GLU A CA 1
ATOM 749 C C . GLU A 1 95 ? 13.691 -3.029 -2.326 1.00 94.12 95 GLU A C 1
ATOM 751 O O . GLU A 1 95 ? 14.371 -3.727 -1.577 1.00 94.12 95 GLU A O 1
ATOM 756 N N . GLN A 1 96 ? 12.423 -2.730 -2.032 1.00 94.25 96 GLN A N 1
ATOM 757 C CA . GLN A 1 96 ? 11.731 -3.255 -0.856 1.00 94.25 96 GLN A CA 1
ATOM 758 C C . GLN A 1 96 ? 11.167 -4.671 -1.064 1.00 94.25 96 GLN A C 1
ATOM 760 O O . GLN A 1 96 ? 10.520 -5.201 -0.157 1.00 94.25 96 GLN A O 1
ATOM 765 N N . HIS A 1 97 ? 11.397 -5.310 -2.213 1.00 93.75 97 HIS A N 1
ATOM 766 C CA . HIS A 1 97 ? 10.855 -6.629 -2.558 1.00 93.75 97 HIS A CA 1
ATOM 767 C C . HIS A 1 97 ? 9.332 -6.713 -2.413 1.00 93.75 97 HIS A C 1
ATOM 769 O O . HIS A 1 97 ? 8.778 -7.736 -2.002 1.00 93.75 97 HIS A O 1
ATOM 775 N N . ILE A 1 98 ? 8.630 -5.621 -2.708 1.00 95.31 98 ILE A N 1
ATOM 776 C CA . ILE A 1 98 ? 7.172 -5.645 -2.720 1.00 95.31 98 ILE A CA 1
ATOM 777 C C . ILE A 1 98 ? 6.733 -6.541 -3.879 1.00 95.31 98 ILE A C 1
ATOM 779 O O . ILE A 1 98 ? 7.209 -6.396 -5.001 1.00 95.31 98 ILE A O 1
ATOM 783 N N . SER A 1 99 ? 5.835 -7.491 -3.613 1.00 95.62 99 SER A N 1
ATOM 784 C CA . SER A 1 99 ? 5.343 -8.384 -4.659 1.00 95.62 99 SER A CA 1
ATOM 785 C C . SER A 1 99 ? 4.288 -7.684 -5.533 1.00 95.62 99 SER A C 1
ATOM 787 O O . SER A 1 99 ? 3.479 -6.905 -5.015 1.00 95.62 99 SER A O 1
ATOM 789 N N . PRO A 1 100 ? 4.210 -8.003 -6.840 1.00 96.31 100 PRO A N 1
ATOM 790 C CA . PRO A 1 100 ? 3.157 -7.483 -7.718 1.00 96.31 100 PRO A CA 1
ATOM 791 C C . PRO A 1 100 ? 1.740 -7.793 -7.197 1.00 96.31 100 PRO A C 1
ATOM 793 O O . PRO A 1 100 ? 0.836 -6.957 -7.259 1.00 96.31 100 PRO A O 1
ATOM 796 N N . GLY A 1 101 ? 1.558 -8.977 -6.599 1.00 96.06 101 GLY A N 1
ATOM 797 C CA . GLY A 1 101 ? 0.299 -9.368 -5.962 1.00 96.06 101 GLY A CA 1
ATOM 798 C C . GLY A 1 101 ? -0.084 -8.460 -4.791 1.00 96.06 101 GLY A C 1
ATOM 799 O O . GLY A 1 101 ? -1.238 -8.048 -4.700 1.00 96.06 101 GLY A O 1
ATOM 800 N N . LYS A 1 102 ? 0.876 -8.073 -3.938 1.00 95.50 102 LYS A N 1
ATOM 801 C CA . LYS A 1 102 ? 0.612 -7.170 -2.808 1.00 95.50 102 LYS A CA 1
ATOM 802 C C . LYS A 1 102 ? 0.210 -5.768 -3.272 1.00 95.50 102 LYS A C 1
ATOM 804 O O . LYS A 1 102 ? -0.725 -5.205 -2.711 1.00 95.50 102 LYS A O 1
ATOM 809 N N . LEU A 1 103 ? 0.853 -5.224 -4.311 1.00 96.81 103 LEU A N 1
ATOM 810 C CA . LEU A 1 103 ? 0.430 -3.949 -4.913 1.00 96.81 103 LEU A CA 1
ATOM 811 C C . LEU A 1 103 ? -0.996 -4.023 -5.451 1.00 96.81 103 LEU A C 1
ATOM 813 O O . LEU A 1 103 ? -1.798 -3.136 -5.176 1.00 96.81 103 LEU A O 1
ATOM 817 N N . THR A 1 104 ? -1.314 -5.102 -6.170 1.00 96.12 104 THR A N 1
ATOM 818 C CA . THR A 1 104 ? -2.658 -5.330 -6.714 1.00 96.12 104 THR A CA 1
ATOM 819 C C . THR A 1 104 ? -3.696 -5.362 -5.593 1.00 96.12 104 THR A C 1
ATOM 821 O O . THR A 1 104 ? -4.702 -4.662 -5.661 1.00 96.12 104 THR A O 1
ATOM 824 N N . GLN A 1 105 ? -3.431 -6.121 -4.527 1.00 95.94 105 GLN A N 1
ATOM 825 C CA . GLN A 1 105 ? -4.334 -6.241 -3.383 1.00 95.94 105 GLN A CA 1
ATOM 826 C C . GLN A 1 105 ? -4.502 -4.919 -2.626 1.00 95.94 105 GLN A C 1
ATOM 828 O O . GLN A 1 105 ? -5.626 -4.572 -2.271 1.00 95.94 105 GLN A O 1
ATOM 833 N N . LEU A 1 106 ? -3.420 -4.164 -2.399 1.00 97.31 106 LEU A N 1
ATOM 834 C CA . LEU A 1 106 ? -3.495 -2.840 -1.771 1.00 97.31 106 LEU A CA 1
ATOM 835 C C . LEU A 1 106 ? -4.296 -1.861 -2.632 1.00 97.31 106 LEU A C 1
ATOM 837 O O . LEU A 1 106 ? -5.188 -1.191 -2.115 1.00 97.31 106 LEU A O 1
ATOM 841 N N . TYR A 1 107 ? -4.032 -1.816 -3.939 1.00 97.25 107 TYR A N 1
ATOM 842 C CA . TYR A 1 107 ? -4.774 -0.947 -4.844 1.00 97.25 107 TYR A CA 1
ATOM 843 C C . TYR A 1 107 ? -6.258 -1.298 -4.861 1.00 97.25 107 TYR A C 1
ATOM 845 O O . TYR A 1 107 ? -7.090 -0.414 -4.689 1.00 97.25 107 TYR A O 1
ATOM 853 N N . GLN A 1 108 ? -6.600 -2.583 -4.979 1.00 95.44 108 GLN A N 1
ATOM 854 C CA . GLN A 1 108 ? -7.986 -3.049 -4.938 1.00 95.44 108 GLN A CA 1
ATOM 855 C C . GLN A 1 108 ? -8.658 -2.745 -3.597 1.00 95.44 108 GLN A C 1
ATOM 857 O O . GLN A 1 108 ? -9.820 -2.335 -3.588 1.00 95.44 108 GLN A O 1
ATOM 862 N N . ALA A 1 109 ? -7.951 -2.911 -2.475 1.00 96.56 109 ALA A N 1
ATOM 863 C CA . ALA A 1 109 ? -8.461 -2.546 -1.158 1.00 96.56 109 ALA A CA 1
ATOM 864 C C . ALA A 1 109 ? -8.782 -1.047 -1.077 1.00 96.56 109 ALA A C 1
ATOM 866 O O . ALA A 1 109 ? -9.800 -0.684 -0.500 1.00 96.56 109 ALA A O 1
ATOM 867 N N . LEU A 1 110 ? -7.967 -0.186 -1.688 1.00 97.44 110 LEU A N 1
ATOM 868 C CA . LEU A 1 110 ? -8.160 1.264 -1.676 1.00 97.44 110 LEU A CA 1
ATOM 869 C C . LEU A 1 110 ? -9.243 1.738 -2.660 1.00 97.44 110 LEU A C 1
ATOM 871 O O . LEU A 1 110 ? -10.085 2.553 -2.291 1.00 97.44 110 LEU A O 1
ATOM 875 N N . SER A 1 111 ? -9.233 1.247 -3.900 1.00 95.81 111 SER A N 1
ATOM 876 C CA . SER A 1 111 ? -10.040 1.790 -5.005 1.00 95.81 111 SER A CA 1
ATOM 877 C C . SER A 1 111 ? -11.421 1.155 -5.148 1.00 95.81 111 SER A C 1
ATOM 879 O O . SER A 1 111 ? -12.356 1.803 -5.618 1.00 95.81 111 SER A O 1
ATOM 881 N N . SER A 1 112 ? -11.574 -0.113 -4.763 1.00 93.19 112 SER A N 1
ATOM 882 C CA . SER A 1 112 ? -12.808 -0.847 -5.047 1.00 93.19 112 SER A CA 1
ATOM 883 C C . SER A 1 112 ? -13.952 -0.416 -4.127 1.00 93.19 112 SER A C 1
ATOM 885 O O . SER A 1 112 ? -13.732 0.035 -3.003 1.00 93.19 112 SER A O 1
ATOM 887 N N . SER A 1 113 ? -15.193 -0.598 -4.584 1.00 89.81 113 SER A N 1
ATOM 888 C CA . SER A 1 113 ? -16.379 -0.276 -3.784 1.00 89.81 113 SER A CA 1
ATOM 889 C C . SER A 1 113 ? -16.493 -1.165 -2.544 1.00 89.81 113 SER A C 1
ATOM 891 O O . SER A 1 113 ? -16.318 -2.387 -2.610 1.00 89.81 113 SER A O 1
ATOM 893 N N . TYR A 1 114 ? -16.908 -0.567 -1.426 1.00 86.25 114 TYR A N 1
ATOM 894 C CA . TYR A 1 114 ? -17.220 -1.310 -0.211 1.00 86.25 114 TYR A CA 1
ATOM 895 C C . TYR A 1 114 ? -18.300 -2.376 -0.448 1.00 86.25 114 TYR A C 1
ATOM 897 O O . TYR A 1 114 ? -18.135 -3.522 -0.036 1.00 86.25 114 TYR A O 1
ATOM 905 N N . THR A 1 115 ? -19.368 -2.036 -1.176 1.00 82.50 115 THR A N 1
ATOM 906 C CA . THR A 1 115 ? -20.541 -2.910 -1.351 1.00 82.50 115 THR A CA 1
ATOM 907 C C . THR A 1 115 ? -20.258 -4.196 -2.121 1.00 82.50 115 THR A C 1
ATOM 909 O O . THR A 1 115 ? -20.954 -5.184 -1.914 1.00 82.50 115 THR A O 1
ATOM 912 N N . PHE A 1 116 ? -19.261 -4.198 -3.009 1.00 74.31 116 PHE A N 1
ATOM 913 C CA . PHE A 1 116 ? -18.982 -5.336 -3.889 1.00 74.31 116 PHE A CA 1
ATOM 914 C C . PHE A 1 116 ? -17.746 -6.132 -3.471 1.00 74.31 116 PHE A C 1
ATOM 916 O O . PHE A 1 116 ? -17.688 -7.334 -3.713 1.00 74.31 116 PHE A O 1
ATOM 923 N N . SER A 1 117 ? -16.758 -5.489 -2.846 1.00 80.19 117 SER A N 1
ATOM 924 C CA . SER A 1 117 ? -15.463 -6.125 -2.568 1.00 80.19 117 SER A CA 1
ATOM 925 C C . SER A 1 117 ? -14.864 -5.765 -1.206 1.00 80.19 117 SER A C 1
ATOM 927 O O . SER A 1 117 ? -13.740 -6.185 -0.903 1.00 80.19 117 SER A O 1
ATOM 929 N N . GLY A 1 118 ? -15.579 -4.984 -0.388 1.00 82.94 118 GLY A N 1
ATOM 930 C CA . GLY A 1 118 ? -15.088 -4.491 0.899 1.00 82.94 118 GLY A CA 1
ATOM 931 C C . GLY A 1 118 ? -13.911 -3.522 0.768 1.00 82.94 118 GLY A C 1
ATOM 932 O O . GLY A 1 118 ? -13.068 -3.481 1.661 1.00 82.94 118 GLY A O 1
ATOM 933 N N . GLY A 1 119 ? -13.800 -2.818 -0.365 1.00 92.00 119 GLY A N 1
ATOM 934 C CA . GLY A 1 119 ? -12.789 -1.777 -0.559 1.00 92.00 119 GLY A CA 1
ATOM 935 C C . GLY A 1 119 ? -13.200 -0.432 0.049 1.00 92.00 119 GLY A C 1
ATOM 936 O O . GLY A 1 119 ? -14.344 -0.244 0.462 1.00 92.00 119 GLY A O 1
ATOM 937 N N . LEU A 1 120 ? -12.254 0.500 0.116 1.00 96.00 120 LEU A N 1
ATOM 938 C CA . LEU A 1 120 ? -12.434 1.820 0.722 1.00 96.00 120 LEU A CA 1
ATOM 939 C C . LEU A 1 120 ? -13.157 2.805 -0.207 1.00 96.00 120 LEU A C 1
ATOM 941 O O . LEU A 1 120 ? -13.700 3.798 0.275 1.00 96.00 120 LEU A O 1
ATOM 945 N N . GLY A 1 121 ? -13.190 2.545 -1.517 1.00 95.25 121 GLY A N 1
ATOM 946 C CA . GLY A 1 121 ? -13.837 3.405 -2.510 1.00 95.25 121 GLY A CA 1
ATOM 947 C C . GLY A 1 121 ? -13.159 4.765 -2.695 1.00 95.25 121 GLY A C 1
ATOM 948 O O . GLY A 1 121 ? -13.850 5.756 -2.928 1.00 95.25 121 GLY A O 1
ATOM 949 N N . LEU A 1 122 ? -11.831 4.838 -2.552 1.00 96.56 122 LEU A N 1
ATOM 950 C CA . LEU A 1 122 ? -11.070 6.061 -2.814 1.00 96.56 122 LEU A CA 1
ATOM 951 C C . LEU A 1 122 ? -11.078 6.417 -4.303 1.00 96.56 122 LEU A C 1
ATOM 953 O O . LEU A 1 122 ? -11.162 5.551 -5.179 1.00 96.56 122 LEU A O 1
ATOM 957 N N . ALA A 1 123 ? -10.911 7.707 -4.597 1.00 95.44 123 ALA A N 1
ATOM 958 C CA . ALA A 1 123 ? -10.708 8.159 -5.965 1.00 95.44 123 ALA A CA 1
ATOM 959 C C . ALA A 1 123 ? -9.437 7.527 -6.557 1.00 95.44 123 ALA A C 1
ATOM 961 O O . ALA A 1 123 ? -8.432 7.354 -5.868 1.00 95.44 123 ALA A O 1
ATOM 962 N N . LYS A 1 124 ? -9.453 7.231 -7.861 1.00 94.25 124 LYS A N 1
ATOM 963 C CA . LYS A 1 124 ? -8.358 6.534 -8.559 1.00 94.25 124 LYS A CA 1
ATOM 964 C C . LYS A 1 124 ? -6.972 7.125 -8.274 1.00 94.25 124 LYS A C 1
ATOM 966 O O . LYS A 1 124 ? -6.070 6.377 -7.910 1.00 94.25 124 LYS A O 1
ATOM 971 N N . ALA A 1 125 ? -6.818 8.443 -8.411 1.00 93.88 125 ALA A N 1
ATOM 972 C CA . ALA A 1 125 ? -5.540 9.128 -8.200 1.00 93.88 125 ALA A CA 1
ATOM 973 C C . ALA A 1 125 ? -5.041 9.015 -6.746 1.00 93.88 125 ALA A C 1
ATOM 975 O O . ALA A 1 125 ? -3.849 8.837 -6.495 1.00 93.88 125 ALA A O 1
ATOM 976 N N . GLU A 1 126 ? -5.959 9.065 -5.780 1.00 95.75 126 GLU A N 1
ATOM 977 C CA . GLU A 1 126 ? -5.640 8.900 -4.363 1.00 95.75 126 GLU A CA 1
ATOM 978 C C . GLU A 1 126 ? -5.232 7.452 -4.061 1.00 95.75 126 GLU A C 1
ATOM 980 O O . GLU A 1 126 ? -4.168 7.218 -3.487 1.00 95.75 126 GLU A O 1
ATOM 985 N N . ALA A 1 127 ? -6.002 6.474 -4.548 1.00 97.06 127 ALA A N 1
ATOM 986 C CA . ALA A 1 127 ? -5.685 5.055 -4.408 1.00 97.06 127 ALA A CA 1
ATOM 987 C C . ALA A 1 127 ? -4.322 4.701 -5.029 1.00 97.06 127 ALA A C 1
ATOM 989 O O . ALA A 1 127 ? -3.534 3.981 -4.415 1.00 97.06 127 ALA A O 1
ATOM 990 N N . GLN A 1 128 ? -4.006 5.237 -6.212 1.00 95.88 128 GLN A N 1
ATOM 991 C CA . GLN A 1 128 ? -2.705 5.080 -6.874 1.00 95.88 128 GLN A CA 1
ATOM 992 C C . GLN A 1 128 ? -1.551 5.571 -5.993 1.00 95.88 128 GLN A C 1
ATOM 994 O O . GLN A 1 128 ? -0.574 4.848 -5.777 1.00 95.88 128 GLN A O 1
ATOM 999 N N . SER A 1 129 ? -1.677 6.790 -5.458 1.00 93.12 129 SER A N 1
ATOM 1000 C CA . SER A 1 129 ? -0.658 7.387 -4.594 1.00 93.12 129 SER A CA 1
ATOM 1001 C C . SER A 1 129 ? -0.461 6.566 -3.315 1.00 93.12 129 SER A C 1
ATOM 1003 O O . SER A 1 129 ? 0.661 6.142 -3.009 1.00 93.12 129 SER A O 1
ATOM 1005 N N . MET A 1 130 ? -1.561 6.251 -2.622 1.00 96.44 130 MET A N 1
ATOM 1006 C CA . MET A 1 130 ? -1.534 5.549 -1.338 1.00 96.44 130 MET A CA 1
ATOM 1007 C C . MET A 1 130 ? -1.085 4.095 -1.447 1.00 96.44 130 MET A C 1
ATOM 1009 O O . MET A 1 130 ? -0.420 3.612 -0.538 1.00 96.44 130 MET A O 1
ATOM 1013 N N . THR A 1 131 ? -1.363 3.404 -2.556 1.00 97.56 131 THR A N 1
ATOM 1014 C CA . THR A 1 131 ? -0.918 2.012 -2.755 1.00 97.56 131 THR A CA 1
ATOM 1015 C C . THR A 1 131 ? 0.591 1.886 -2.574 1.00 97.56 131 THR A C 1
ATOM 1017 O O . THR A 1 131 ? 1.0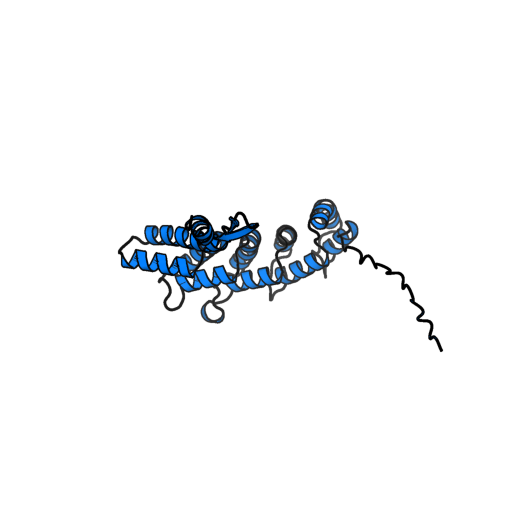61 1.013 -1.846 1.00 97.56 131 THR A O 1
ATOM 1020 N N . THR A 1 132 ? 1.358 2.781 -3.205 1.00 94.75 132 THR A N 1
ATOM 1021 C CA . THR A 1 132 ? 2.822 2.749 -3.097 1.00 94.75 132 THR A CA 1
ATOM 1022 C C . THR A 1 132 ? 3.324 3.134 -1.709 1.00 94.75 132 THR A C 1
ATOM 1024 O O . THR A 1 132 ? 4.218 2.466 -1.199 1.00 94.75 132 THR A O 1
ATOM 1027 N N . ASP A 1 133 ? 2.731 4.147 -1.068 1.00 95.88 133 ASP A N 1
ATOM 1028 C CA . ASP A 1 133 ? 3.117 4.555 0.291 1.00 95.88 133 ASP A CA 1
ATOM 1029 C C . ASP A 1 133 ? 2.844 3.436 1.309 1.00 95.88 133 ASP A C 1
ATOM 1031 O O . ASP A 1 133 ? 3.731 3.060 2.074 1.00 95.88 133 ASP A O 1
ATOM 1035 N N . LEU A 1 134 ? 1.664 2.812 1.248 1.00 96.88 134 LEU A N 1
ATOM 1036 C CA . LEU A 1 134 ? 1.301 1.686 2.108 1.00 96.88 134 LEU A CA 1
ATOM 1037 C C . LEU A 1 134 ? 2.205 0.472 1.897 1.00 96.88 134 LEU A C 1
ATOM 1039 O O . LEU A 1 134 ? 2.629 -0.154 2.870 1.00 96.88 134 LEU A O 1
ATOM 1043 N N . ALA A 1 135 ? 2.535 0.150 0.645 1.00 95.94 135 ALA A N 1
ATOM 1044 C CA . ALA A 1 135 ? 3.421 -0.966 0.345 1.00 95.94 135 ALA A CA 1
ATOM 1045 C C . ALA A 1 135 ? 4.831 -0.741 0.917 1.00 95.94 135 ALA A C 1
ATOM 1047 O O . ALA A 1 135 ? 5.389 -1.645 1.545 1.00 95.94 135 ALA A O 1
ATOM 1048 N N . LEU A 1 136 ? 5.380 0.471 0.762 1.00 94.50 136 LEU A N 1
ATOM 1049 C CA . LEU A 1 136 ? 6.685 0.859 1.314 1.00 94.50 136 LEU A CA 1
ATOM 1050 C C . LEU A 1 136 ? 6.677 0.875 2.847 1.00 94.50 136 LEU A C 1
ATOM 1052 O O . LEU A 1 136 ? 7.647 0.458 3.476 1.00 94.50 136 LEU A O 1
ATOM 1056 N N . ARG A 1 137 ? 5.553 1.267 3.454 1.00 94.38 137 ARG A N 1
ATOM 1057 C CA . ARG A 1 137 ? 5.315 1.212 4.906 1.00 94.38 137 ARG A CA 1
ATOM 1058 C C . ARG A 1 137 ? 4.953 -0.181 5.422 1.00 94.38 137 ARG A C 1
ATOM 1060 O O . ARG A 1 137 ? 4.647 -0.324 6.600 1.00 94.38 137 ARG A O 1
ATOM 1067 N N . ARG A 1 138 ? 5.002 -1.206 4.565 1.00 92.75 138 ARG A N 1
ATOM 1068 C CA . ARG A 1 138 ? 4.716 -2.611 4.899 1.00 92.75 138 ARG A CA 1
ATOM 1069 C C . ARG A 1 138 ? 3.303 -2.859 5.434 1.00 92.75 138 ARG A C 1
ATOM 1071 O O . ARG A 1 138 ? 3.07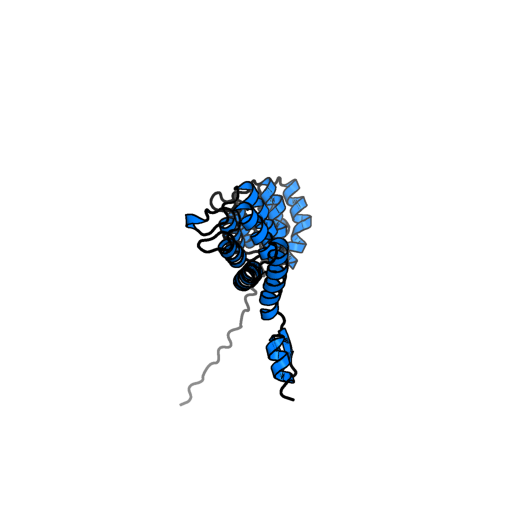7 -3.896 6.047 1.00 92.75 138 ARG A O 1
ATOM 1078 N N . ALA A 1 139 ? 2.344 -1.980 5.152 1.00 94.31 139 ALA A N 1
ATOM 1079 C CA . ALA A 1 139 ? 0.951 -2.229 5.502 1.00 94.31 139 ALA A CA 1
ATOM 1080 C C . ALA A 1 139 ? 0.430 -3.484 4.783 1.00 94.31 139 ALA A C 1
ATOM 1082 O O . ALA A 1 139 ? 0.825 -3.779 3.647 1.00 94.31 139 ALA A O 1
ATOM 1083 N N . GLU A 1 140 ? -0.456 -4.227 5.445 1.00 93.50 140 GLU A N 1
ATOM 1084 C CA . GLU A 1 140 ? -1.058 -5.437 4.885 1.00 93.50 140 GLU A CA 1
ATOM 1085 C C . GLU A 1 140 ? -2.466 -5.157 4.328 1.00 93.50 140 GLU A C 1
ATOM 1087 O O . GLU A 1 140 ? -3.291 -4.570 5.039 1.00 93.50 140 GLU A O 1
ATOM 1092 N N . PRO A 1 141 ? -2.779 -5.581 3.083 1.00 94.56 141 PRO A N 1
ATOM 1093 C CA . PRO A 1 141 ? -4.084 -5.329 2.469 1.00 94.56 141 PRO A CA 1
ATOM 1094 C C . PRO A 1 141 ? -5.256 -5.865 3.297 1.00 94.56 141 PRO A C 1
ATOM 1096 O O . PRO A 1 141 ? -6.248 -5.164 3.492 1.00 94.56 141 PRO A O 1
ATOM 1099 N N . ASP A 1 142 ? -5.136 -7.083 3.827 1.00 93.50 142 ASP A N 1
ATOM 1100 C CA . ASP A 1 142 ? -6.204 -7.709 4.614 1.00 93.50 142 ASP A CA 1
ATOM 1101 C C . ASP A 1 142 ? -6.451 -6.969 5.929 1.00 93.50 142 ASP A C 1
ATOM 1103 O O . ASP A 1 142 ? -7.595 -6.794 6.349 1.00 93.50 142 ASP A O 1
ATOM 1107 N N . GLN A 1 143 ? -5.383 -6.469 6.553 1.00 94.12 143 GLN A N 1
ATOM 1108 C CA . GLN A 1 143 ? -5.475 -5.679 7.774 1.00 94.12 143 GLN A CA 1
ATOM 1109 C C . GLN A 1 143 ? -6.167 -4.335 7.510 1.00 94.12 143 GLN A C 1
ATOM 1111 O O . GLN A 1 143 ? -7.051 -3.951 8.276 1.00 94.12 143 GLN A O 1
ATOM 1116 N N . LEU A 1 144 ? -5.824 -3.654 6.409 1.00 97.12 144 LEU A N 1
ATOM 1117 C CA . LEU A 1 144 ? -6.498 -2.427 5.973 1.00 97.12 144 LEU A CA 1
ATOM 1118 C C . LEU A 1 144 ? -8.003 -2.659 5.774 1.00 97.12 144 LEU A C 1
ATOM 1120 O O . LEU A 1 144 ? -8.820 -1.920 6.325 1.00 97.12 144 LEU A O 1
ATOM 1124 N N . LYS A 1 145 ? -8.376 -3.712 5.036 1.00 96.19 145 LYS A N 1
ATOM 1125 C CA . LYS A 1 145 ? -9.785 -4.053 4.790 1.00 96.19 145 LYS A CA 1
ATOM 1126 C C . LYS A 1 145 ? -10.528 -4.376 6.083 1.00 96.19 145 LYS A C 1
ATOM 1128 O O . LYS A 1 145 ? -11.633 -3.879 6.286 1.00 96.19 145 LYS A O 1
ATOM 1133 N N . ALA A 1 146 ? -9.922 -5.168 6.968 1.00 95.69 146 ALA A N 1
ATOM 1134 C CA . ALA A 1 146 ? -10.519 -5.526 8.250 1.00 95.69 146 ALA A CA 1
ATOM 1135 C C . ALA A 1 146 ? -10.737 -4.294 9.143 1.00 95.69 146 ALA A C 1
ATOM 1137 O O . ALA A 1 146 ? -11.808 -4.148 9.730 1.00 95.69 146 ALA A O 1
ATOM 1138 N N . LEU A 1 147 ? -9.760 -3.382 9.210 1.00 97.56 147 LEU A N 1
ATOM 1139 C CA . LEU A 1 147 ? -9.874 -2.122 9.952 1.00 97.56 147 LEU A CA 1
ATOM 1140 C C . LEU A 1 147 ? -11.003 -1.246 9.403 1.00 97.56 147 LEU A C 1
ATOM 1142 O O . LEU A 1 147 ? -11.833 -0.755 10.165 1.00 97.56 147 LEU A O 1
ATOM 1146 N N . TYR A 1 148 ? -11.074 -1.090 8.083 1.00 97.56 148 TYR A N 1
ATOM 1147 C CA . TYR A 1 148 ? -12.142 -0.317 7.458 1.00 97.56 148 TYR A CA 1
ATOM 1148 C C . TYR A 1 148 ? -13.523 -0.937 7.709 1.00 97.56 148 TYR A C 1
ATOM 1150 O O . TYR A 1 148 ? -14.471 -0.234 8.069 1.00 97.56 148 TYR A O 1
ATOM 1158 N N . GLN A 1 149 ? -13.628 -2.265 7.602 1.00 95.81 149 GLN A N 1
ATOM 1159 C CA . GLN A 1 149 ? -14.861 -3.000 7.863 1.00 95.81 149 GLN A CA 1
ATOM 1160 C C . GLN A 1 149 ? -15.348 -2.822 9.304 1.00 95.81 149 GLN A C 1
ATOM 1162 O O . GLN A 1 149 ? -16.539 -2.602 9.498 1.00 95.81 149 GLN A O 1
ATOM 1167 N N . VAL A 1 150 ? -14.473 -2.888 10.313 1.00 96.75 150 VAL A N 1
ATOM 1168 C CA . VAL A 1 150 ? -14.921 -2.679 11.700 1.00 96.75 150 VAL A CA 1
ATOM 1169 C C . VAL A 1 150 ? -15.335 -1.231 11.965 1.00 96.75 150 VAL A C 1
ATOM 1171 O O . VAL A 1 150 ? -16.188 -1.002 12.812 1.00 96.75 150 VAL A O 1
ATOM 1174 N N . MET A 1 151 ? -14.788 -0.249 11.243 1.00 97.31 151 MET A N 1
ATOM 1175 C CA . MET A 1 151 ? -15.124 1.169 11.431 1.00 97.31 151 MET A CA 1
ATOM 1176 C C . MET A 1 151 ? -16.435 1.571 10.737 1.00 97.31 151 MET A C 1
ATOM 1178 O O . MET A 1 151 ? -17.294 2.186 11.369 1.00 97.31 151 MET A O 1
ATOM 1182 N N . TYR A 1 152 ? -16.588 1.223 9.455 1.00 96.06 152 TYR A N 1
ATOM 1183 C CA . TYR A 1 152 ? -17.686 1.686 8.589 1.00 96.06 152 TYR A CA 1
ATOM 1184 C C . TYR A 1 152 ? -18.657 0.582 8.154 1.00 96.06 152 TYR A C 1
ATOM 1186 O O . TYR A 1 152 ? -19.744 0.868 7.655 1.00 96.06 152 TYR A O 1
ATOM 1194 N N . GLY A 1 153 ? -18.275 -0.684 8.302 1.00 91.25 153 GLY A N 1
ATOM 1195 C CA . GLY A 1 153 ? -19.042 -1.796 7.762 1.00 91.25 153 GLY A CA 1
ATOM 1196 C C . GLY A 1 153 ? -20.376 -2.061 8.451 1.00 91.25 153 GLY A C 1
ATOM 1197 O O . GLY A 1 153 ? -20.772 -1.387 9.401 1.00 91.25 153 GLY A O 1
ATOM 1198 N N . TRP A 1 154 ? -21.082 -3.089 7.975 1.00 87.88 154 TRP A N 1
ATOM 1199 C CA . TRP A 1 154 ? -22.322 -3.541 8.608 1.00 87.88 154 TRP A CA 1
ATOM 1200 C C . TRP A 1 154 ? -22.061 -3.952 10.066 1.00 87.88 154 TRP A C 1
ATOM 1202 O O . TRP A 1 154 ? -21.202 -4.796 10.318 1.00 87.88 154 TRP A O 1
ATOM 1212 N N . ASN A 1 155 ? -22.796 -3.362 11.016 1.00 88.38 155 ASN A N 1
ATOM 1213 C CA . ASN A 1 155 ? -22.540 -3.454 12.464 1.00 88.38 155 ASN A CA 1
ATOM 1214 C C . ASN A 1 155 ? -21.155 -2.936 12.910 1.00 88.38 155 ASN A C 1
ATOM 1216 O O . ASN A 1 155 ? -20.642 -3.351 13.949 1.00 88.38 155 ASN A O 1
ATOM 1220 N N . GLY A 1 156 ? -20.539 -2.048 12.128 1.00 92.56 156 GLY A N 1
ATOM 1221 C CA . GLY A 1 156 ? -19.299 -1.375 12.495 1.00 92.56 156 GLY A CA 1
ATOM 1222 C C . GLY A 1 156 ? -19.489 -0.334 13.601 1.00 92.56 156 GLY A C 1
ATOM 1223 O O . GLY A 1 156 ? -20.578 -0.129 14.135 1.00 92.56 156 GLY A O 1
ATOM 1224 N N . LEU A 1 157 ? -18.408 0.370 13.923 1.00 96.25 157 LEU A N 1
ATOM 1225 C CA . LEU A 1 157 ? -18.345 1.360 15.002 1.00 96.25 157 LEU A CA 1
ATOM 1226 C C . LEU A 1 157 ? -19.106 2.669 14.712 1.00 96.25 157 LEU A C 1
ATOM 1228 O O . LEU A 1 157 ? -19.097 3.572 15.547 1.00 96.25 157 LEU A O 1
ATOM 1232 N N . GLY A 1 158 ? -19.748 2.792 13.547 1.00 94.56 158 GLY A N 1
ATOM 1233 C CA . GLY A 1 158 ? -20.551 3.960 13.176 1.00 94.56 158 GLY A CA 1
ATOM 1234 C C . GLY A 1 158 ? -19.728 5.172 12.737 1.00 94.56 158 GLY A C 1
ATOM 1235 O O . GLY A 1 158 ? -20.206 6.301 12.826 1.00 94.56 158 GLY A O 1
ATOM 1236 N N . PHE A 1 159 ? -18.492 4.960 12.276 1.00 96.81 159 PHE A N 1
ATOM 1237 C CA . PHE A 1 159 ? -17.662 6.038 11.741 1.00 96.81 159 PHE A CA 1
ATOM 1238 C C . PHE A 1 159 ? -18.286 6.577 10.452 1.00 96.81 159 PHE A C 1
ATOM 1240 O O . PHE A 1 159 ? -18.929 5.839 9.701 1.00 96.81 159 PHE A O 1
ATOM 1247 N N . THR A 1 160 ? -18.057 7.856 10.146 1.00 96.00 160 THR A N 1
ATOM 1248 C CA . THR A 1 160 ? -18.339 8.343 8.792 1.00 96.00 160 THR A CA 1
ATOM 1249 C C . THR A 1 160 ? -17.404 7.647 7.802 1.00 96.00 160 THR A C 1
ATOM 1251 O O . THR A 1 160 ? -16.309 7.211 8.166 1.00 96.00 160 THR A O 1
ATOM 1254 N N . GLN A 1 161 ? -17.807 7.550 6.532 1.00 95.12 161 GLN A N 1
ATOM 1255 C CA . GLN A 1 161 ? -16.982 6.893 5.515 1.00 95.12 161 GLN A CA 1
ATOM 1256 C C . GLN A 1 161 ? -15.579 7.512 5.431 1.00 95.12 161 GLN A C 1
ATOM 1258 O O . GLN A 1 161 ? -14.589 6.787 5.371 1.00 95.12 161 GLN A O 1
ATOM 1263 N N . LYS A 1 162 ? -15.507 8.847 5.478 1.00 96.25 162 LYS A N 1
ATOM 1264 C CA . LYS A 1 162 ? -14.261 9.613 5.417 1.00 96.25 162 LYS A CA 1
ATOM 1265 C C . LYS A 1 162 ? -13.366 9.340 6.626 1.00 96.25 162 LYS A C 1
ATOM 1267 O O . LYS A 1 162 ? -12.184 9.051 6.452 1.00 96.25 162 LYS A O 1
ATOM 1272 N N . ASP A 1 163 ? -13.927 9.379 7.835 1.00 97.06 163 ASP A N 1
ATOM 1273 C CA . ASP A 1 163 ? -13.151 9.121 9.053 1.00 97.06 163 ASP A CA 1
ATOM 1274 C C . ASP A 1 163 ? -12.657 7.673 9.089 1.00 97.06 163 ASP A C 1
ATOM 1276 O O . ASP A 1 163 ? -11.527 7.415 9.493 1.00 97.06 163 ASP A O 1
ATOM 1280 N N . ALA A 1 164 ? -13.469 6.720 8.621 1.00 97.31 164 ALA A N 1
ATOM 1281 C CA . ALA A 1 164 ? -13.071 5.323 8.522 1.00 97.31 164 ALA A CA 1
ATOM 1282 C C . ALA A 1 164 ? -11.970 5.101 7.476 1.00 97.31 164 ALA A C 1
ATOM 1284 O O . ALA A 1 164 ? -11.035 4.350 7.742 1.00 97.31 164 ALA A O 1
ATOM 1285 N N . GLN A 1 165 ? -12.043 5.753 6.309 1.00 97.62 165 GLN A N 1
ATOM 1286 C CA . GLN A 1 165 ? -10.984 5.699 5.293 1.00 97.62 165 GLN A CA 1
ATOM 1287 C C . GLN A 1 165 ? -9.661 6.179 5.895 1.00 97.62 165 GLN A C 1
ATOM 1289 O O . GLN A 1 165 ? -8.695 5.421 5.926 1.00 97.62 165 GLN A O 1
ATOM 1294 N N . GLN A 1 166 ? -9.641 7.388 6.464 1.00 97.50 166 GLN A N 1
ATOM 1295 C CA . GLN A 1 166 ? -8.435 7.954 7.064 1.00 97.50 166 GLN A CA 1
ATOM 1296 C C . GLN A 1 166 ? -7.911 7.095 8.227 1.00 97.50 166 GLN A C 1
ATOM 1298 O O . GLN A 1 166 ? -6.748 6.693 8.230 1.00 97.50 166 GLN A O 1
ATOM 1303 N N . THR A 1 167 ? -8.775 6.759 9.188 1.00 97.81 167 THR A N 1
ATOM 1304 C CA . THR A 1 167 ? -8.369 6.018 10.389 1.00 97.81 167 THR A CA 1
ATOM 1305 C C . THR A 1 167 ? -7.877 4.616 10.034 1.00 97.81 167 THR A C 1
ATOM 1307 O O . THR A 1 167 ? -6.854 4.180 10.551 1.00 97.81 167 THR A O 1
ATOM 1310 N N . SER A 1 168 ? -8.553 3.891 9.139 1.00 98.00 168 SER A N 1
ATOM 1311 C CA . SER A 1 168 ? -8.132 2.531 8.767 1.00 98.00 168 SER A CA 1
ATOM 1312 C C . SER A 1 168 ? -6.763 2.506 8.089 1.00 98.00 168 SER A C 1
ATOM 1314 O O . SER A 1 168 ? -5.978 1.602 8.361 1.00 98.00 168 SER A O 1
ATOM 1316 N N . ILE A 1 169 ? -6.438 3.519 7.284 1.00 97.69 169 ILE A N 1
ATOM 1317 C CA . ILE A 1 169 ? -5.124 3.681 6.653 1.00 97.69 169 ILE A CA 1
ATOM 1318 C C . ILE A 1 169 ? -4.048 3.948 7.709 1.00 97.69 169 ILE A C 1
ATOM 1320 O O . ILE A 1 169 ? -3.032 3.251 7.735 1.00 97.69 169 ILE A O 1
ATOM 1324 N N . GLU A 1 170 ? -4.279 4.905 8.612 1.00 97.00 170 GLU A N 1
ATOM 1325 C CA . GLU A 1 170 ? -3.351 5.219 9.707 1.00 97.00 170 GLU A CA 1
ATOM 1326 C C . GLU A 1 170 ? -3.092 3.989 10.594 1.00 97.00 170 GLU A C 1
ATOM 1328 O O . GLU A 1 170 ? -1.948 3.663 10.917 1.00 97.00 170 GLU A O 1
ATOM 1333 N N . GLN A 1 171 ? -4.152 3.253 10.936 1.00 97.50 171 GLN A N 1
ATOM 1334 C CA . GLN A 1 171 ? -4.075 2.044 11.754 1.00 97.50 171 GLN A CA 1
ATOM 1335 C C . GLN A 1 171 ? -3.432 0.861 11.010 1.00 97.50 171 GLN A C 1
ATOM 1337 O O . GLN A 1 171 ? -2.728 0.061 11.629 1.00 97.50 171 GLN A O 1
ATOM 1342 N N . ALA A 1 172 ? -3.621 0.743 9.692 1.00 96.56 172 ALA A N 1
ATOM 1343 C CA . ALA A 1 172 ? -2.970 -0.290 8.889 1.00 96.56 172 ALA A CA 1
ATOM 1344 C C . ALA A 1 172 ? -1.451 -0.081 8.855 1.00 96.56 172 ALA A C 1
ATOM 1346 O O . ALA A 1 172 ? -0.699 -1.025 9.088 1.00 96.56 172 ALA A O 1
ATOM 1347 N N . VAL A 1 173 ? -1.004 1.166 8.661 1.00 95.06 173 VAL A N 1
ATOM 1348 C CA . VAL A 1 173 ? 0.416 1.551 8.746 1.00 95.06 173 VAL A CA 1
ATOM 1349 C C . VAL A 1 173 ? 0.989 1.280 10.136 1.00 95.06 173 VAL A C 1
ATOM 1351 O O . VAL A 1 173 ? 2.117 0.812 10.255 1.00 95.06 173 VAL A O 1
ATOM 1354 N N . ALA A 1 174 ? 0.218 1.544 11.192 1.00 94.00 174 ALA A N 1
ATOM 1355 C CA . ALA A 1 174 ? 0.643 1.286 12.565 1.00 94.00 174 ALA A CA 1
ATOM 1356 C C . ALA A 1 174 ? 0.701 -0.212 12.928 1.00 94.00 174 ALA A C 1
ATOM 1358 O O . ALA A 1 174 ? 1.185 -0.560 14.005 1.00 94.00 174 ALA A O 1
ATOM 1359 N N . GLY A 1 175 ? 0.202 -1.107 12.066 1.00 93.25 175 GLY A N 1
ATOM 1360 C CA . GLY A 1 175 ? 0.127 -2.530 12.384 1.00 93.25 175 GLY A CA 1
ATOM 1361 C C . GLY A 1 175 ? -0.959 -2.851 13.418 1.00 93.25 175 GLY A C 1
ATOM 1362 O O . GLY A 1 175 ? -0.783 -3.762 14.214 1.00 93.25 175 GLY A O 1
ATOM 1363 N N . SER A 1 176 ? -2.063 -2.106 13.466 1.00 95.12 176 SER A N 1
ATOM 1364 C CA . SER A 1 176 ? -3.168 -2.349 14.399 1.00 95.12 176 SER A CA 1
ATOM 1365 C C . SER A 1 176 ? -3.996 -3.599 14.085 1.00 95.12 176 SER A C 1
ATOM 1367 O O . SER A 1 176 ? -4.455 -3.803 12.961 1.00 95.12 176 SER A O 1
ATOM 1369 N N . ASN A 1 177 ? -4.300 -4.390 15.116 1.00 95.50 177 ASN A N 1
ATOM 1370 C CA . ASN A 1 177 ? -5.258 -5.492 15.038 1.00 95.50 177 ASN A CA 1
ATOM 1371 C C . ASN A 1 177 ? -6.718 -4.983 15.024 1.00 95.50 177 ASN A C 1
ATOM 1373 O O . ASN A 1 177 ? -7.179 -4.386 15.998 1.00 95.50 177 ASN A O 1
ATOM 1377 N N . ALA A 1 178 ? -7.465 -5.261 13.949 1.00 96.62 178 ALA A N 1
ATOM 1378 C CA . ALA A 1 178 ? -8.837 -4.768 13.763 1.00 96.62 178 ALA A CA 1
ATOM 1379 C C . ALA A 1 178 ? -9.823 -5.241 14.847 1.00 96.62 178 ALA A C 1
ATOM 1381 O O . ALA A 1 178 ? -10.630 -4.452 15.340 1.00 96.62 178 ALA A O 1
ATOM 1382 N N . THR A 1 179 ? -9.737 -6.508 15.261 1.00 96.06 179 THR A N 1
ATOM 1383 C CA . THR A 1 179 ? -10.613 -7.075 16.297 1.00 96.06 179 THR A CA 1
ATOM 1384 C C . THR A 1 179 ? -10.393 -6.388 17.638 1.00 96.06 179 THR A C 1
ATOM 1386 O O . THR A 1 179 ? -11.350 -5.980 18.295 1.00 96.06 179 THR A O 1
ATOM 1389 N N . GLN A 1 180 ? -9.133 -6.209 18.037 1.00 96.75 180 GLN A N 1
ATOM 1390 C CA . GLN A 1 180 ? -8.811 -5.522 19.281 1.00 96.75 180 GLN A CA 1
ATOM 1391 C C . GLN A 1 180 ? -9.220 -4.046 19.232 1.00 96.75 180 GLN A C 1
ATOM 1393 O O . GLN A 1 180 ? -9.732 -3.531 20.227 1.00 96.75 180 GLN A O 1
ATOM 1398 N N . PHE A 1 181 ? -9.040 -3.383 18.084 1.00 98.25 181 PHE A N 1
ATOM 1399 C CA . PHE A 1 181 ? -9.506 -2.013 17.883 1.00 98.25 181 PHE A CA 1
ATOM 1400 C C . PHE A 1 181 ? -11.013 -1.907 18.145 1.00 98.25 181 PHE A C 1
ATOM 1402 O O . PHE A 1 181 ? -11.433 -1.091 18.966 1.00 98.25 181 PHE A O 1
ATOM 1409 N N . TYR A 1 182 ? -11.810 -2.778 17.513 1.00 98.00 182 TYR A N 1
ATOM 1410 C CA . TYR A 1 182 ? -13.262 -2.834 17.688 1.00 98.00 182 TYR A CA 1
ATOM 1411 C C . TYR A 1 182 ? -13.651 -3.031 19.157 1.00 98.00 182 TYR A C 1
ATOM 1413 O O . TYR A 1 182 ? -14.368 -2.207 19.718 1.00 98.00 182 TYR A O 1
ATOM 1421 N N . ILE A 1 183 ? -13.114 -4.070 19.810 1.00 97.56 183 ILE A N 1
ATOM 1422 C CA . ILE A 1 183 ? -13.438 -4.404 21.206 1.00 97.56 183 ILE A CA 1
ATOM 1423 C C . ILE A 1 183 ? -13.149 -3.221 22.136 1.00 97.56 183 ILE A C 1
ATOM 1425 O O . ILE A 1 183 ? -14.000 -2.838 22.941 1.00 97.56 183 ILE A O 1
ATOM 1429 N N . THR A 1 184 ? -11.957 -2.627 22.031 1.00 98.06 184 THR A N 1
ATOM 1430 C CA . THR A 1 184 ? -11.554 -1.532 22.918 1.00 98.06 184 THR A CA 1
ATOM 1431 C C . THR A 1 184 ? -12.352 -0.259 22.648 1.00 98.06 184 THR A C 1
ATOM 1433 O O . THR A 1 184 ? -12.741 0.417 23.602 1.00 98.06 184 THR A O 1
ATOM 1436 N N . TYR A 1 185 ? -12.635 0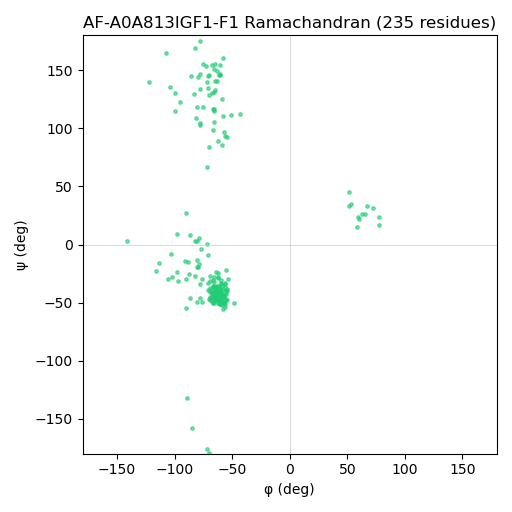.063 21.383 1.00 98.31 185 TYR A N 1
ATOM 1437 C CA . TYR A 1 185 ? -13.428 1.242 21.042 1.00 98.31 185 TYR A CA 1
ATOM 1438 C C . TYR A 1 185 ? -14.867 1.104 21.551 1.00 98.31 185 TYR A C 1
ATOM 1440 O O . TYR A 1 185 ? -15.355 1.986 22.258 1.00 98.31 185 TYR A O 1
ATOM 1448 N N . SER A 1 186 ? -15.529 -0.023 21.261 1.00 97.56 186 SER A N 1
ATOM 1449 C CA . SER A 1 186 ? -16.900 -0.287 21.709 1.00 97.56 186 SER A CA 1
ATOM 1450 C C . SER A 1 186 ? -17.024 -0.245 23.232 1.00 97.56 186 SER A C 1
ATOM 1452 O O . SER A 1 186 ? -17.964 0.356 23.747 1.00 97.56 186 SER A O 1
ATOM 1454 N N . ALA A 1 187 ? -16.065 -0.825 23.962 1.00 97.88 187 ALA A N 1
ATOM 1455 C CA . ALA A 1 187 ? -16.058 -0.796 25.423 1.00 97.88 187 ALA A CA 1
ATOM 1456 C C . ALA A 1 187 ? -15.912 0.630 25.982 1.00 97.88 187 ALA A C 1
ATOM 1458 O O . ALA A 1 187 ? -16.615 0.999 26.921 1.00 97.88 187 ALA A O 1
ATOM 1459 N N . ALA A 1 188 ? -15.037 1.451 25.390 1.00 98.00 188 ALA A N 1
ATOM 1460 C CA . ALA A 1 188 ? -14.849 2.837 25.812 1.00 98.00 188 ALA A CA 1
ATOM 1461 C C . ALA A 1 188 ? -16.108 3.687 25.568 1.00 98.00 188 ALA A C 1
ATOM 1463 O O . ALA A 1 188 ? -16.525 4.431 26.455 1.00 98.00 188 ALA A O 1
ATOM 1464 N N . VAL A 1 189 ? -16.748 3.539 24.403 1.00 96.81 189 VAL A N 1
ATOM 1465 C CA . VAL A 1 189 ? -18.005 4.240 24.089 1.00 96.81 189 VAL A CA 1
ATOM 1466 C C . VAL A 1 189 ? -19.139 3.790 25.010 1.00 96.81 189 VAL A C 1
ATOM 1468 O O . VAL A 1 189 ? -19.867 4.633 25.528 1.00 96.81 189 VAL A O 1
ATOM 1471 N N . ALA A 1 190 ? -19.262 2.488 25.287 1.00 96.88 190 ALA A N 1
ATOM 1472 C CA . ALA A 1 190 ? -20.260 1.964 26.222 1.00 96.88 190 ALA A CA 1
ATOM 1473 C C . ALA A 1 190 ? -20.071 2.492 27.658 1.00 96.88 190 ALA A C 1
ATOM 1475 O O . ALA A 1 190 ? -21.045 2.650 28.389 1.00 96.88 190 ALA A O 1
ATOM 1476 N N . ALA A 1 191 ? -18.834 2.816 28.046 1.00 97.44 191 ALA A N 1
ATOM 1477 C CA . ALA A 1 191 ? -18.510 3.464 29.317 1.00 97.44 191 ALA A CA 1
ATOM 1478 C C . ALA A 1 191 ? -18.725 4.994 29.311 1.00 97.44 191 ALA A C 1
ATOM 1480 O O . ALA A 1 191 ? -18.413 5.659 30.298 1.00 97.44 191 ALA A O 1
ATOM 1481 N N . GLY A 1 192 ? -19.234 5.569 28.215 1.00 97.38 192 GLY A N 1
ATOM 1482 C CA . GLY A 1 192 ? -19.475 7.007 28.074 1.00 97.38 192 GLY A CA 1
ATOM 1483 C C . GLY A 1 192 ? -18.219 7.833 27.790 1.00 97.38 192 GLY A C 1
ATOM 1484 O O . GLY A 1 192 ? -18.232 9.050 27.983 1.00 97.38 192 GLY A O 1
ATOM 1485 N N . ALA A 1 193 ? -17.120 7.206 27.357 1.00 97.00 193 ALA A N 1
ATOM 1486 C CA . ALA A 1 193 ? -15.898 7.938 27.056 1.00 97.00 193 ALA A CA 1
ATOM 1487 C C . ALA A 1 193 ? -16.049 8.805 25.788 1.00 97.00 193 ALA A C 1
ATOM 1489 O O . ALA A 1 193 ? -16.692 8.383 24.823 1.00 97.00 193 ALA A O 1
ATOM 1490 N N . PRO A 1 194 ? -15.405 9.987 25.728 1.00 96.69 194 PRO A N 1
ATOM 1491 C CA . PRO A 1 194 ? -15.378 10.801 24.516 1.00 96.69 194 PRO A CA 1
ATOM 1492 C C . PRO A 1 194 ? -14.729 10.065 23.336 1.00 96.69 194 PRO A C 1
ATOM 1494 O O . PRO A 1 194 ? -13.746 9.342 23.517 1.00 96.69 194 PRO A O 1
ATOM 1497 N N . SER A 1 195 ? -15.197 10.327 22.111 1.00 92.69 195 SER A N 1
ATOM 1498 C CA . SER A 1 195 ? -14.722 9.640 20.897 1.00 92.69 195 SER A CA 1
ATOM 1499 C C . SER A 1 195 ? -13.203 9.708 20.710 1.00 92.69 195 SER A C 1
ATOM 1501 O O . SER A 1 195 ? -12.583 8.706 20.367 1.00 92.69 195 SER A O 1
ATOM 1503 N N . GLN A 1 196 ? -12.576 10.855 21.004 1.00 95.12 196 GLN A N 1
ATOM 1504 C CA . GLN A 1 196 ? -11.120 11.013 20.893 1.00 95.12 196 GLN A CA 1
ATOM 1505 C C . GLN A 1 196 ? -10.351 10.126 21.883 1.00 95.12 196 GLN A C 1
ATOM 1507 O O . GLN A 1 196 ? -9.284 9.593 21.561 1.00 95.12 196 GLN A O 1
ATOM 1512 N N . TYR A 1 197 ? -10.896 9.945 23.089 1.00 96.75 197 TYR A N 1
ATOM 1513 C CA . TYR A 1 197 ? -10.318 9.048 24.083 1.00 96.75 197 TYR A CA 1
ATOM 1514 C C . TYR A 1 197 ? -10.466 7.592 23.630 1.00 96.75 197 TYR A C 1
ATOM 1516 O O . TYR A 1 197 ? -9.478 6.857 23.621 1.00 96.75 197 TYR A O 1
ATOM 1524 N N . ALA A 1 198 ? -11.665 7.197 23.185 1.00 97.62 198 ALA A N 1
ATOM 1525 C CA . ALA A 1 198 ? -11.929 5.855 22.665 1.00 97.62 198 ALA A CA 1
ATOM 1526 C C . ALA A 1 198 ? -11.009 5.509 21.480 1.00 97.62 198 ALA A C 1
ATOM 1528 O O . ALA A 1 198 ? -10.422 4.426 21.446 1.00 97.62 198 ALA A O 1
ATOM 1529 N N . LEU A 1 199 ? -10.807 6.451 20.552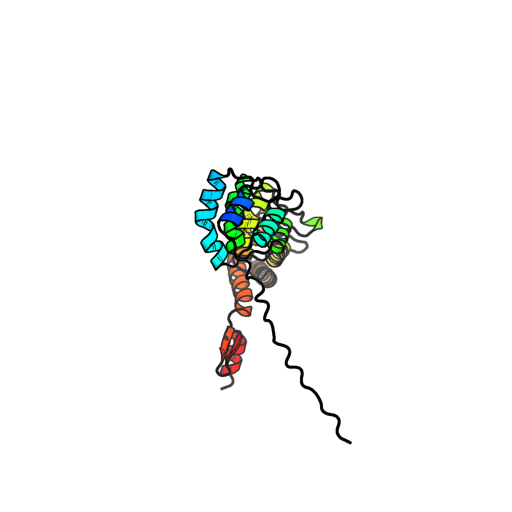 1.00 97.12 199 LEU A N 1
ATOM 1530 C CA . LEU A 1 199 ? -9.909 6.303 19.404 1.00 97.12 199 LEU A CA 1
ATOM 1531 C C . LEU A 1 199 ? -8.446 6.112 19.828 1.00 97.12 199 LEU A C 1
ATOM 1533 O O . LEU A 1 199 ? -7.769 5.197 19.361 1.00 97.12 199 LEU A O 1
ATOM 1537 N N . THR A 1 200 ? -7.961 6.943 20.752 1.00 97.25 200 THR A N 1
ATOM 1538 C CA . THR A 1 200 ? -6.585 6.838 21.260 1.00 97.25 200 THR A CA 1
ATOM 1539 C C . THR A 1 200 ? -6.350 5.493 21.953 1.00 97.25 200 THR A C 1
ATOM 1541 O O . THR A 1 200 ? -5.372 4.804 21.661 1.00 97.25 200 THR A O 1
ATOM 1544 N N . GLN A 1 201 ? -7.253 5.084 22.850 1.00 96.81 201 GLN A N 1
ATOM 1545 C CA . GLN A 1 201 ? -7.102 3.832 23.598 1.00 96.81 201 GLN A CA 1
ATOM 1546 C C . GLN A 1 201 ? -7.203 2.596 22.699 1.00 96.81 201 GLN A C 1
ATOM 1548 O O . GLN A 1 201 ? -6.396 1.676 22.836 1.00 96.81 201 GLN A O 1
ATOM 1553 N N . SER A 1 202 ? -8.153 2.581 21.761 1.00 97.62 202 SER A N 1
ATOM 1554 C CA . SER A 1 202 ? -8.306 1.479 20.803 1.00 97.62 202 SER A CA 1
ATOM 1555 C C . SER A 1 202 ? -7.100 1.340 19.883 1.00 97.62 202 SER A C 1
ATOM 1557 O O . SER A 1 202 ? -6.628 0.223 19.696 1.00 97.62 202 SER A O 1
ATOM 1559 N N . SER A 1 203 ? -6.530 2.451 19.407 1.00 97.00 203 SER A N 1
ATOM 1560 C CA . SER A 1 203 ? -5.295 2.440 18.612 1.00 97.00 203 SER A CA 1
ATOM 1561 C C . SER A 1 203 ? -4.131 1.814 19.386 1.00 97.00 203 SER A C 1
ATOM 1563 O O . SER A 1 203 ? -3.484 0.883 18.910 1.00 97.00 203 SER A O 1
ATOM 1565 N N . ILE A 1 204 ? -3.897 2.264 20.626 1.00 93.94 204 ILE A N 1
ATOM 1566 C CA . ILE A 1 204 ? -2.822 1.733 21.480 1.00 93.94 204 ILE A CA 1
ATOM 1567 C C . ILE A 1 204 ? -3.024 0.237 21.744 1.00 93.94 204 ILE A C 1
ATOM 1569 O O . ILE A 1 204 ? -2.075 -0.543 21.648 1.00 93.94 204 ILE A O 1
ATOM 1573 N N . ALA A 1 205 ? -4.246 -0.175 22.090 1.00 94.25 205 ALA A N 1
ATOM 1574 C CA . ALA A 1 205 ? -4.558 -1.572 22.366 1.00 94.25 205 ALA A CA 1
ATOM 1575 C C . ALA A 1 205 ? -4.389 -2.451 21.118 1.00 94.25 205 ALA A C 1
ATOM 1577 O O . ALA A 1 205 ? -3.825 -3.539 21.210 1.00 94.25 205 ALA A O 1
ATOM 1578 N N . ALA A 1 206 ? -4.826 -1.972 19.954 1.00 95.94 206 ALA A N 1
ATOM 1579 C CA . ALA A 1 206 ? -4.766 -2.704 18.698 1.00 95.94 206 ALA A CA 1
ATOM 1580 C C . ALA A 1 206 ? -3.333 -2.938 18.212 1.00 95.94 206 ALA A C 1
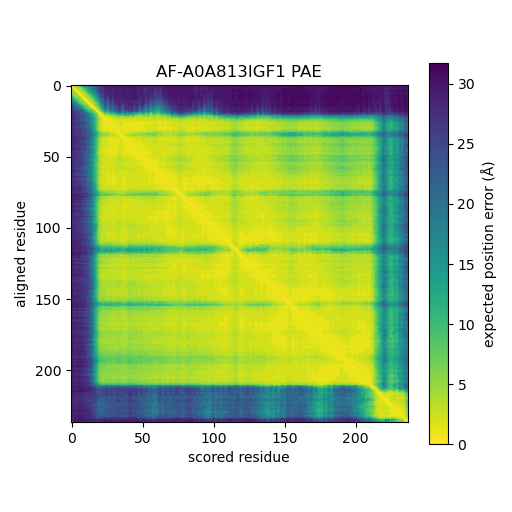ATOM 1582 O O . ALA A 1 206 ? -3.005 -4.061 17.818 1.00 95.94 206 ALA A O 1
ATOM 1583 N N . VAL A 1 207 ? -2.470 -1.919 18.285 1.00 93.19 207 VAL A N 1
ATOM 1584 C CA . VAL A 1 207 ? -1.038 -2.068 17.980 1.00 93.19 207 VAL A CA 1
ATOM 1585 C C . VAL A 1 207 ? -0.390 -3.033 18.971 1.00 93.19 207 VAL A C 1
ATOM 1587 O O . VAL A 1 207 ? 0.297 -3.968 18.563 1.00 93.19 207 VAL A O 1
ATOM 1590 N N . LYS A 1 208 ? -0.656 -2.875 20.277 1.00 89.94 208 LYS A N 1
ATOM 1591 C CA . LYS A 1 208 ? -0.134 -3.788 21.306 1.00 89.94 208 LYS A CA 1
ATOM 1592 C C . LYS A 1 208 ? -0.571 -5.231 21.088 1.00 89.94 208 LYS A C 1
ATOM 1594 O O . LYS A 1 208 ? 0.232 -6.122 21.318 1.00 89.94 208 LYS A O 1
ATOM 1599 N N . ALA A 1 209 ? -1.805 -5.480 20.660 1.00 89.94 209 ALA A N 1
ATOM 1600 C CA . ALA A 1 209 ? -2.278 -6.834 20.394 1.00 89.94 209 ALA A CA 1
ATOM 1601 C C . ALA A 1 209 ? -1.571 -7.463 19.189 1.00 89.94 209 ALA A C 1
ATOM 1603 O O . ALA A 1 209 ? -1.172 -8.623 19.262 1.00 89.94 209 ALA A O 1
ATOM 1604 N N . ASN A 1 210 ? -1.354 -6.701 18.114 1.00 86.81 210 ASN A N 1
ATOM 1605 C CA . ASN A 1 210 ? -0.599 -7.197 16.966 1.00 86.81 210 ASN A CA 1
ATOM 1606 C C . ASN A 1 210 ? 0.874 -7.466 17.324 1.00 86.81 210 ASN A C 1
ATOM 1608 O O . ASN A 1 210 ? 1.411 -8.527 17.015 1.00 86.81 210 ASN A O 1
ATOM 1612 N N . LEU A 1 211 ? 1.504 -6.545 18.065 1.00 81.62 211 LEU A N 1
ATOM 1613 C CA . LEU A 1 211 ? 2.860 -6.727 18.586 1.00 81.62 211 LEU A CA 1
ATOM 1614 C C . LEU A 1 211 ? 2.944 -7.835 19.638 1.00 81.62 211 LEU A C 1
ATOM 1616 O O . LEU A 1 211 ? 3.959 -8.507 19.714 1.00 81.62 211 LEU A O 1
ATOM 1620 N N . GLY A 1 212 ? 1.896 -8.086 20.420 1.00 69.62 212 GLY A N 1
ATOM 1621 C CA . GLY A 1 212 ? 1.841 -9.173 21.399 1.00 69.62 212 GLY A CA 1
ATOM 1622 C C . GLY A 1 212 ? 1.946 -10.561 20.763 1.00 69.62 212 GLY A C 1
ATOM 1623 O O . GLY A 1 212 ? 2.426 -11.489 21.410 1.00 69.62 212 GLY A O 1
ATOM 1624 N N . GLY A 1 213 ? 1.579 -10.690 19.481 1.00 59.41 213 GLY A N 1
ATOM 1625 C CA . GLY A 1 213 ? 1.855 -11.877 18.663 1.00 59.41 213 GLY A CA 1
ATOM 1626 C C . GLY A 1 213 ? 3.283 -11.944 18.088 1.00 59.41 213 GLY A C 1
ATOM 1627 O O . GLY A 1 213 ? 3.704 -13.005 17.621 1.00 59.41 213 GLY A O 1
ATOM 1628 N N . LEU A 1 214 ? 4.038 -10.837 18.129 1.00 58.44 214 LEU A N 1
ATOM 1629 C CA . LEU A 1 214 ? 5.357 -10.661 17.502 1.00 58.44 214 LEU A CA 1
ATOM 1630 C C . LEU A 1 214 ? 6.513 -10.426 18.496 1.00 58.44 214 LEU A C 1
ATOM 1632 O O . LEU A 1 214 ? 7.658 -10.717 18.153 1.00 58.44 214 LEU A O 1
ATOM 1636 N N . GLU A 1 215 ? 6.261 -9.952 19.722 1.00 57.41 215 GLU A N 1
ATOM 1637 C CA . GLU A 1 215 ? 7.258 -9.844 20.793 1.00 57.41 215 GLU A CA 1
ATOM 1638 C C . GLU A 1 215 ? 7.628 -11.242 21.281 1.00 57.41 215 GLU A C 1
ATOM 1640 O O . GLU A 1 215 ? 7.086 -11.757 22.263 1.00 57.41 215 GLU A O 1
ATOM 1645 N N . ARG A 1 216 ? 8.561 -11.869 20.565 1.00 63.38 216 ARG A N 1
ATOM 1646 C CA . ARG A 1 216 ? 9.120 -13.154 20.951 1.00 63.38 216 ARG A CA 1
ATOM 1647 C C . ARG A 1 216 ? 10.413 -12.959 21.732 1.00 63.38 216 ARG A C 1
ATOM 1649 O O . ARG A 1 216 ? 11.363 -12.349 21.251 1.00 63.38 216 ARG A O 1
ATOM 1656 N N . ARG A 1 217 ? 10.452 -13.498 22.944 1.00 69.94 217 ARG A N 1
ATOM 1657 C CA . ARG A 1 217 ? 11.625 -13.569 23.814 1.00 69.94 217 ARG A CA 1
ATOM 1658 C C . ARG A 1 217 ? 12.164 -14.992 23.781 1.00 69.94 217 ARG A C 1
ATOM 1660 O O . ARG A 1 217 ? 11.400 -15.948 23.878 1.00 69.94 217 ARG A O 1
ATOM 1667 N N . TYR A 1 218 ? 13.476 -15.137 23.658 1.00 75.56 218 TYR A N 1
ATOM 1668 C CA . TYR A 1 218 ? 14.111 -16.451 23.695 1.00 75.56 218 TYR A CA 1
ATOM 1669 C C . TYR A 1 218 ? 14.271 -16.916 25.138 1.00 75.56 218 TYR A C 1
ATOM 1671 O O . TYR A 1 218 ? 14.956 -16.263 25.928 1.00 75.56 218 TYR A O 1
ATOM 1679 N N . ALA A 1 219 ? 13.638 -18.032 25.494 1.00 81.19 219 ALA A N 1
ATOM 1680 C CA . ALA A 1 219 ? 13.875 -18.663 26.788 1.00 81.19 219 ALA A CA 1
ATOM 1681 C C . ALA A 1 219 ? 15.202 -19.449 26.788 1.00 81.19 219 ALA A C 1
ATOM 1683 O O . ALA A 1 219 ? 15.869 -19.576 25.761 1.00 81.19 219 ALA A O 1
ATOM 1684 N N . LYS A 1 220 ? 15.604 -19.998 27.946 1.00 85.69 220 LYS A N 1
ATOM 1685 C CA . LYS A 1 220 ? 16.854 -20.775 28.108 1.00 85.69 220 LYS A CA 1
ATOM 1686 C C . LYS A 1 220 ? 16.976 -21.964 27.143 1.00 85.69 220 LYS A C 1
ATOM 1688 O O . LYS A 1 220 ? 18.084 -22.413 26.880 1.00 85.69 220 LYS A O 1
ATOM 1693 N N . ASN A 1 221 ? 15.863 -22.464 26.611 1.00 88.12 221 ASN A N 1
ATOM 1694 C CA . ASN A 1 221 ? 15.821 -23.538 25.617 1.00 88.12 221 ASN A CA 1
ATOM 1695 C C . ASN A 1 221 ? 15.955 -23.048 24.158 1.00 88.12 221 ASN A C 1
ATOM 1697 O O . ASN A 1 221 ? 15.735 -23.835 23.240 1.00 88.12 221 ASN A O 1
ATOM 1701 N N . ALA A 1 222 ? 16.265 -21.764 23.941 1.00 82.56 222 ALA A N 1
ATOM 1702 C CA . ALA A 1 222 ? 16.372 -21.116 22.632 1.00 82.56 222 ALA A CA 1
ATOM 1703 C C . ALA A 1 222 ? 15.096 -21.169 21.770 1.00 82.56 222 ALA A C 1
ATOM 1705 O O . ALA A 1 222 ? 15.144 -20.860 20.580 1.00 82.56 222 ALA A O 1
ATOM 1706 N N . GLN A 1 223 ? 13.946 -21.506 22.360 1.00 83.31 223 GLN A N 1
ATOM 1707 C CA . GLN A 1 223 ? 12.659 -21.390 21.687 1.00 83.31 223 GLN A CA 1
ATOM 1708 C C . GLN A 1 223 ? 12.113 -19.966 21.858 1.00 83.31 223 GLN A C 1
ATOM 1710 O O . GLN A 1 223 ? 12.356 -19.333 22.892 1.00 83.31 223 GLN A O 1
ATOM 1715 N N . PRO A 1 224 ? 11.410 -19.429 20.851 1.00 80.69 224 PRO A N 1
ATOM 1716 C CA . PRO A 1 224 ? 10.803 -18.112 20.932 1.00 80.69 224 PRO A CA 1
ATOM 1717 C C . PRO A 1 224 ? 9.437 -18.186 21.644 1.00 80.69 224 PRO A C 1
ATOM 1719 O O . PRO A 1 224 ? 8.586 -18.982 21.263 1.00 80.69 224 PRO A O 1
ATOM 1722 N N . TYR A 1 225 ? 9.216 -17.332 22.645 1.00 73.19 225 TYR A N 1
ATOM 1723 C CA . TYR A 1 225 ? 7.985 -17.254 23.449 1.00 73.19 225 TYR A CA 1
ATOM 1724 C C . TYR A 1 225 ? 7.385 -15.859 23.359 1.00 73.19 225 TYR A C 1
ATOM 1726 O O . TYR A 1 225 ? 8.124 -14.883 23.462 1.00 73.19 225 TYR A O 1
ATOM 1734 N N . THR A 1 226 ? 6.066 -15.726 23.261 1.00 78.00 226 THR A N 1
ATOM 1735 C CA . THR A 1 226 ? 5.407 -14.428 23.483 1.00 78.00 226 THR A CA 1
ATOM 1736 C C . THR A 1 226 ? 5.718 -13.885 24.882 1.00 78.00 226 THR A C 1
ATOM 1738 O O . THR A 1 226 ? 6.061 -14.635 25.797 1.00 78.00 226 THR A O 1
ATOM 1741 N N . SER A 1 227 ? 5.552 -12.579 25.103 1.00 71.19 227 SER A N 1
ATOM 1742 C CA . SER A 1 227 ? 5.737 -11.972 26.433 1.00 71.19 227 SER A CA 1
ATOM 1743 C C . SER A 1 227 ? 4.902 -12.649 27.546 1.00 71.19 227 SER A C 1
ATOM 1745 O O . SER A 1 227 ? 5.351 -12.691 28.693 1.00 71.19 227 SER A O 1
ATOM 1747 N N . THR A 1 228 ? 3.729 -13.218 27.234 1.00 74.50 228 THR A N 1
ATOM 1748 C CA . THR A 1 228 ? 2.900 -13.982 28.190 1.00 74.50 228 THR A CA 1
ATOM 1749 C C . THR A 1 228 ? 3.456 -15.382 28.440 1.00 74.50 228 THR A C 1
ATOM 1751 O O . THR A 1 228 ? 3.654 -15.755 29.595 1.00 74.50 228 THR A O 1
ATOM 1754 N N . GLU A 1 229 ? 3.767 -16.140 27.386 1.00 81.00 229 GLU A N 1
ATOM 1755 C CA . GLU A 1 229 ? 4.312 -17.498 27.528 1.00 81.00 229 GLU A CA 1
ATOM 1756 C C . GLU A 1 229 ? 5.707 -17.474 28.168 1.00 81.00 229 GLU A C 1
ATOM 1758 O O . GLU A 1 229 ? 6.062 -18.368 28.926 1.00 81.00 229 GLU A O 1
ATOM 1763 N N . PHE A 1 230 ? 6.493 -16.423 27.924 1.00 80.81 230 PHE A N 1
ATOM 1764 C CA . PHE A 1 230 ? 7.790 -16.223 28.562 1.00 80.81 230 PHE A CA 1
ATOM 1765 C C . PHE A 1 230 ? 7.634 -16.010 30.071 1.00 80.81 230 PHE A C 1
ATOM 1767 O O . PHE A 1 230 ? 8.388 -16.578 30.857 1.00 80.81 230 PHE A O 1
ATOM 1774 N N . LYS A 1 231 ? 6.634 -15.223 30.496 1.00 80.81 231 LYS A N 1
ATOM 1775 C CA . LYS A 1 231 ? 6.309 -15.064 31.920 1.00 80.81 231 LYS A CA 1
ATOM 1776 C C . LYS A 1 231 ? 5.827 -16.367 32.545 1.00 80.81 231 LYS A C 1
ATOM 1778 O O . LYS A 1 231 ? 6.207 -16.625 33.672 1.00 80.81 231 LYS A O 1
ATOM 1783 N N . GLN A 1 232 ? 5.039 -17.176 31.839 1.00 85.75 232 GLN A N 1
ATOM 1784 C CA . GLN A 1 232 ? 4.630 -18.499 32.328 1.00 85.75 232 GLN A CA 1
ATOM 1785 C C . GLN A 1 232 ? 5.835 -19.441 32.456 1.00 85.75 232 GLN A C 1
ATOM 1787 O O . GLN A 1 232 ? 6.056 -20.006 33.518 1.00 85.75 232 GLN A O 1
ATOM 1792 N N . TYR A 1 233 ? 6.686 -19.517 31.428 1.00 87.12 233 TYR A N 1
ATOM 1793 C CA . TYR A 1 233 ? 7.882 -20.367 31.415 1.00 87.12 233 TYR A CA 1
ATOM 1794 C C . TYR A 1 233 ? 8.842 -20.096 32.589 1.00 87.12 233 TYR A C 1
ATOM 1796 O O . TYR A 1 233 ? 9.496 -21.016 33.072 1.00 87.12 233 TYR A O 1
ATOM 1804 N N . TYR A 1 234 ? 8.943 -18.843 33.047 1.00 83.56 234 TYR A N 1
ATOM 1805 C CA . TYR A 1 234 ? 9.773 -18.458 34.199 1.00 83.56 234 TYR A CA 1
ATOM 1806 C C . TYR A 1 234 ? 8.991 -18.204 35.496 1.00 83.56 234 TYR A C 1
ATOM 1808 O O . TYR A 1 234 ? 9.616 -17.970 36.524 1.00 83.56 234 TYR A O 1
ATOM 1816 N N . GLY A 1 235 ? 7.659 -18.191 35.447 1.00 71.50 235 GLY A N 1
ATOM 1817 C CA . GLY A 1 235 ? 6.780 -17.861 36.573 1.00 71.50 235 GLY A CA 1
ATOM 1818 C C . GLY A 1 235 ? 6.407 -19.062 37.439 1.00 71.50 235 GLY A C 1
ATOM 1819 O O . GLY A 1 235 ? 5.967 -18.861 38.564 1.00 71.50 235 GLY A O 1
ATOM 1820 N N . ASP A 1 236 ? 6.637 -20.280 36.941 1.00 54.53 236 ASP A N 1
ATOM 1821 C CA . ASP A 1 236 ? 6.484 -21.540 37.682 1.00 54.53 236 ASP A CA 1
ATOM 1822 C C . ASP A 1 236 ? 7.789 -21.964 38.409 1.00 54.53 236 ASP A C 1
ATOM 1824 O O . ASP A 1 236 ? 8.036 -23.157 38.605 1.00 54.53 236 ASP A O 1
ATOM 1828 N N . GLN A 1 237 ? 8.655 -21.006 38.779 1.00 48.88 237 GLN A N 1
ATOM 1829 C CA . GLN A 1 237 ? 9.878 -21.227 39.576 1.00 48.88 237 GLN A CA 1
ATOM 1830 C C . GLN A 1 237 ? 9.798 -20.561 40.947 1.00 48.88 237 GLN A C 1
ATOM 1832 O O . GLN A 1 237 ? 9.433 -19.365 41.000 1.00 48.88 237 GLN A O 1
#

InterPro domains:
  IPR059327 Domain of unknown function DUF8283 [PF26932] (23-187)

Foldseek 3Di:
DDDDDDDDPDPPPPPPPPLQQDDLVNQLVQCCDPPQHLVDPSVVSSVCSVPQRVLCRVLSHHSVQLSLLCCQLCPPLHLNDDSVVCVVQSRLLRSLVQHSVQLRLQLCQACPDCVPRLHLNDDSVVSSVLSSVCSSLVFGSVQLSLQLCQPPNDVHPPHDSVCSNVLSSVLSSLQFANVQLNVQLVVCVVVVHDNVVSSVRSSVRRSCVRCQVVPWDQDPVRDTDGPVVNCVVVVVD

Mean predicted aligned error: 9.41 Å

Solvent-accessible surface area (backbone atoms only — not comparable to full-atom values): 12772 Å² total; per-residue (Å²): 135,90,80,85,80,78,83,79,83,72,81,83,74,74,72,74,69,74,79,69,62,45,45,50,66,60,44,20,54,39,30,31,28,74,86,80,35,70,52,33,54,66,67,55,13,42,53,51,18,75,67,46,32,62,58,36,38,76,63,69,41,30,69,67,56,53,41,50,40,45,49,38,42,45,32,83,88,50,55,47,41,54,71,72,58,43,70,71,48,49,58,70,42,53,72,68,66,60,50,47,66,56,50,49,44,30,30,45,35,30,38,31,47,44,93,83,72,52,12,66,47,39,57,66,72,57,17,48,56,47,30,55,54,37,55,75,56,64,33,47,45,67,49,28,34,44,28,29,38,43,26,49,32,92,93,28,76,73,42,52,68,67,57,16,49,54,49,17,52,55,36,21,55,62,48,34,31,36,67,49,25,46,55,42,27,55,52,31,48,76,70,69,44,54,69,70,57,18,52,52,52,9,50,55,49,3,26,49,54,42,42,51,77,62,47,59,46,71,48,100,82,72,48,76,23,35,66,65,55,44,48,52,75,62,61,83,110